Protein AF-A0A521ZWY9-F1 (afdb_monomer)

Mean predicted aligned error: 16.08 Å

Sequence (297 aa):
MGKVGNAVLPHYLEVSEEEVAGAGGSLQDTTLRLGEVVAAYPPNDPRNRGISHNREWVYVVNVTYRDGAGIRSIVPYRCTVADSFGGMADHFRHFARRTDTEGNASFTKGNQVLVLCPNGDKSNALIIGGVRHSKDDSSDPNDAFLDFVFNGVHATIDKDGALSLTVPGATKLDGTPADDRDSNNHGSSVTLAKDGTISVADNNGQSIVVSPANKTITILAGDAVSQIKNKWLLKVPTVEIDASVVNVKALKINLGDEEIAIDPLDEVVVGSGIDTFTGLPFKALGDTSLIVKAKKE

Foldseek 3Di:
DDDDDDDDDDPVDDDPPPPPPPDPDLQAQQDKWKWFFADKAALPRPVPPADQRSPFIWTWTFTWDDDPPDDIDTDTFTETEDWPQPDPVDTDDDDWAHDPDDDDDDHDLTFIFIWGDVSSHSRYIYGDGTDDDPPPPPPCPQFFPDWDDDQQFTWTQTPLRKIKTWWQHGADSNRHHDPPDDPVFGTWMWIQDSQRWTWTDHPVGFIWICGPVVNDTDGDDPPDPDDDPPDDDDDDPDDDDDDPDDDDDDPDDDPDPDAPDDPLVDDFDFDWDQDPVPRDIDTPTDNNVDRPPPDDD

Structure (mmCIF, N/CA/C/O backbone):
data_AF-A0A521ZWY9-F1
#
_entry.id   AF-A0A521ZWY9-F1
#
loop_
_atom_site.group_PDB
_atom_site.id
_atom_site.type_symbol
_atom_site.label_atom_id
_atom_site.label_alt_id
_atom_site.label_comp_id
_atom_site.label_asym_id
_atom_site.label_entity_id
_atom_site.label_seq_id
_atom_site.pdbx_PDB_ins_code
_atom_site.Cartn_x
_atom_site.Cartn_y
_atom_site.Cartn_z
_atom_site.occupancy
_atom_site.B_iso_or_equiv
_atom_site.auth_seq_id
_atom_site.auth_comp_id
_atom_site.auth_asym_id
_atom_site.auth_atom_id
_atom_site.pdbx_PDB_model_num
ATOM 1 N N . MET A 1 1 ? 37.208 31.431 -30.739 1.00 35.84 1 MET A N 1
ATOM 2 C CA . MET A 1 1 ? 35.972 32.224 -30.568 1.00 35.84 1 MET A CA 1
ATOM 3 C C . MET A 1 1 ? 34.942 31.649 -31.533 1.00 35.84 1 MET A C 1
ATOM 5 O O . MET A 1 1 ? 34.948 32.005 -32.701 1.00 35.84 1 MET A O 1
ATOM 9 N N . GLY A 1 2 ? 34.159 30.670 -31.082 1.00 33.84 2 GLY A N 1
ATOM 10 C CA . GLY A 1 2 ? 33.065 30.069 -31.846 1.00 33.84 2 GLY A CA 1
ATOM 11 C C . GLY A 1 2 ? 31.787 30.263 -31.046 1.00 33.84 2 GLY A C 1
ATOM 12 O O . GLY A 1 2 ? 31.719 29.829 -29.901 1.00 33.84 2 GLY A O 1
ATOM 13 N N . LYS A 1 3 ? 30.829 31.005 -31.603 1.00 41.62 3 LYS A N 1
ATOM 14 C CA . LYS A 1 3 ? 29.483 31.124 -31.042 1.00 41.62 3 LYS A CA 1
ATOM 15 C C . LYS A 1 3 ? 28.700 29.889 -31.476 1.00 41.62 3 LYS A C 1
ATOM 17 O O . LYS A 1 3 ? 28.298 29.819 -32.632 1.00 41.62 3 LYS A O 1
ATOM 22 N N . VAL A 1 4 ? 28.465 28.974 -30.546 1.00 43.03 4 VAL A N 1
ATOM 23 C CA . VAL A 1 4 ? 27.318 28.062 -30.591 1.00 43.03 4 VAL A CA 1
ATOM 24 C C . VAL A 1 4 ? 26.318 28.568 -29.547 1.00 43.03 4 VAL A C 1
ATOM 26 O O . VAL A 1 4 ? 26.717 29.202 -28.572 1.00 43.03 4 VAL A O 1
ATOM 29 N N . GLY A 1 5 ? 25.028 28.447 -29.861 1.00 45.44 5 GLY A N 1
ATOM 30 C CA . GLY A 1 5 ? 23.910 29.197 -29.284 1.00 45.44 5 GLY A CA 1
ATOM 31 C C . GLY A 1 5 ? 23.849 29.293 -27.756 1.00 45.44 5 GLY A C 1
ATOM 32 O O . GLY A 1 5 ? 24.412 28.486 -27.031 1.00 45.44 5 GLY A O 1
ATOM 33 N N . ASN A 1 6 ? 23.133 30.324 -27.298 1.00 43.69 6 ASN A N 1
ATOM 34 C CA . ASN A 1 6 ? 22.948 30.780 -25.915 1.00 43.69 6 ASN A CA 1
ATOM 35 C C . ASN A 1 6 ? 22.537 29.687 -24.896 1.00 43.69 6 ASN A C 1
ATOM 37 O O . ASN A 1 6 ? 21.415 29.700 -24.393 1.00 43.69 6 ASN A O 1
ATOM 41 N N . ALA A 1 7 ? 23.445 28.790 -24.528 1.00 55.31 7 ALA A N 1
ATOM 42 C CA . ALA A 1 7 ? 23.319 27.916 -23.372 1.00 55.31 7 ALA A CA 1
ATOM 43 C C . ALA A 1 7 ? 24.458 28.242 -22.400 1.00 55.31 7 ALA A C 1
ATOM 45 O O . ALA A 1 7 ? 25.632 28.020 -22.690 1.00 55.31 7 ALA A O 1
ATOM 46 N N . VAL A 1 8 ? 24.116 28.821 -21.249 1.00 49.00 8 VAL A N 1
ATOM 47 C CA . VAL A 1 8 ? 25.067 29.021 -20.151 1.00 49.00 8 VAL A CA 1
ATOM 48 C C . VAL A 1 8 ? 25.114 27.717 -19.366 1.00 49.00 8 VAL A C 1
ATOM 50 O O . VAL A 1 8 ? 24.223 27.441 -18.566 1.00 49.00 8 VAL A O 1
ATOM 53 N N . LEU A 1 9 ? 26.132 26.901 -19.628 1.00 47.78 9 LEU A N 1
ATOM 54 C CA . LEU A 1 9 ? 26.414 25.695 -18.855 1.00 47.78 9 LEU A CA 1
ATOM 55 C C . LEU A 1 9 ? 27.517 25.978 -17.822 1.00 47.78 9 LEU A C 1
ATOM 57 O O . LEU A 1 9 ? 28.453 26.729 -18.113 1.00 47.78 9 LEU A O 1
ATOM 61 N N . PRO A 1 10 ? 27.425 25.406 -16.608 1.00 50.69 10 PRO A N 1
ATOM 62 C CA . PRO A 1 10 ? 28.523 25.423 -15.650 1.00 50.69 10 PRO A CA 1
ATOM 63 C C . PRO A 1 10 ? 29.806 24.878 -16.290 1.00 50.69 10 PRO A C 1
ATOM 65 O O . PRO A 1 10 ? 29.770 23.860 -16.970 1.00 50.69 10 PRO A O 1
ATOM 68 N N . HIS A 1 11 ? 30.942 25.529 -16.033 1.00 44.25 11 HIS A N 1
ATOM 69 C CA . HIS A 1 11 ? 32.256 25.279 -16.656 1.00 44.25 11 HIS A CA 1
ATOM 70 C C . HIS A 1 11 ? 32.822 23.847 -16.535 1.00 44.25 11 HIS A C 1
ATOM 72 O O . HIS A 1 11 ? 33.888 23.576 -17.076 1.00 44.25 11 HIS A O 1
ATOM 78 N N . TYR A 1 12 ? 32.155 22.952 -15.805 1.00 46.41 12 TYR A N 1
ATOM 79 C CA . TYR A 1 12 ? 32.524 21.543 -15.648 1.00 46.41 12 TYR A CA 1
ATOM 80 C C . TYR A 1 12 ? 31.668 20.589 -16.501 1.00 46.41 12 TYR A C 1
ATOM 82 O O . TYR A 1 12 ? 31.905 19.385 -16.485 1.00 46.41 12 TYR A O 1
ATOM 90 N N . LEU A 1 13 ? 30.665 21.100 -17.224 1.00 41.50 13 LEU A N 1
ATOM 91 C CA . LEU A 1 13 ? 29.857 20.338 -18.174 1.00 41.50 13 LEU A CA 1
ATOM 92 C C . LEU A 1 13 ? 30.281 20.727 -19.590 1.00 41.50 13 LEU A C 1
ATOM 94 O O . LEU A 1 13 ? 29.805 21.716 -20.147 1.00 41.50 13 LEU A O 1
ATOM 98 N N . GLU A 1 14 ? 31.203 19.957 -20.162 1.00 45.88 14 GLU A N 1
ATOM 99 C CA . GLU A 1 14 ? 31.527 20.059 -21.582 1.00 45.88 14 GLU A CA 1
ATOM 100 C C . GLU A 1 14 ? 30.404 19.415 -22.403 1.00 45.88 14 GLU A C 1
ATOM 102 O O . GLU A 1 14 ? 30.052 18.252 -22.206 1.00 45.88 14 GLU A O 1
ATOM 107 N N . VAL A 1 15 ? 29.837 20.174 -23.340 1.00 48.53 15 VAL A N 1
ATOM 108 C CA . VAL A 1 15 ? 29.072 19.598 -24.448 1.00 48.53 15 VAL A CA 1
ATOM 109 C C . VAL A 1 15 ? 30.103 19.206 -25.491 1.00 48.53 15 VAL A C 1
ATOM 111 O O . VAL A 1 15 ? 30.624 20.074 -26.192 1.00 48.53 15 VAL A O 1
ATOM 114 N N . SER A 1 16 ? 30.444 17.922 -25.582 1.00 48.16 16 SER A N 1
ATOM 115 C CA . SER A 1 16 ? 31.158 17.449 -26.760 1.00 48.16 16 SER A CA 1
ATOM 116 C C . SER A 1 16 ? 30.168 17.411 -27.926 1.00 48.16 16 SER A C 1
ATOM 118 O O . SER A 1 16 ? 29.298 16.547 -28.013 1.00 48.16 16 SER A O 1
ATOM 120 N N . GLU A 1 17 ? 30.286 18.364 -28.849 1.00 48.12 17 GLU A N 1
ATOM 121 C CA . GLU A 1 17 ? 29.812 18.167 -30.222 1.00 48.12 17 GLU A CA 1
ATOM 122 C C . GLU A 1 17 ? 30.779 17.196 -30.918 1.00 48.12 17 GLU A C 1
ATOM 124 O O . GLU A 1 17 ? 31.553 17.573 -31.793 1.00 48.12 17 GLU A O 1
ATOM 129 N N . GLU A 1 18 ? 30.782 15.929 -30.503 1.00 44.47 18 GLU A N 1
ATOM 130 C CA . GLU A 1 18 ? 31.360 14.855 -31.310 1.00 44.47 18 GLU A CA 1
ATOM 131 C C . GLU A 1 18 ? 30.262 14.262 -32.201 1.00 44.47 18 GLU A C 1
ATOM 133 O O . GLU A 1 18 ? 29.860 13.109 -32.064 1.00 44.47 18 GLU A O 1
ATOM 138 N N . GLU A 1 19 ? 29.793 15.041 -33.181 1.00 43.97 19 GLU A N 1
ATOM 139 C CA . GLU A 1 19 ? 29.319 14.429 -34.425 1.00 43.97 19 GLU A CA 1
ATOM 140 C C . GLU A 1 19 ? 30.549 13.939 -35.200 1.00 43.97 19 GLU A C 1
ATOM 142 O O . GLU A 1 19 ? 30.997 14.535 -36.181 1.00 43.97 19 GLU A O 1
ATOM 147 N N . VAL A 1 20 ? 31.113 12.809 -34.768 1.00 43.16 20 VAL A N 1
ATOM 148 C CA . VAL A 1 20 ? 31.907 11.990 -35.684 1.00 43.16 20 VAL A CA 1
ATOM 149 C C . VAL A 1 20 ? 30.908 11.331 -36.622 1.00 43.16 20 VAL A C 1
ATOM 151 O O . VAL A 1 20 ? 30.371 10.256 -36.346 1.00 43.16 20 VAL A O 1
ATOM 154 N N . ALA A 1 21 ? 30.636 12.010 -37.735 1.00 39.25 21 ALA A N 1
ATOM 155 C CA . ALA A 1 21 ? 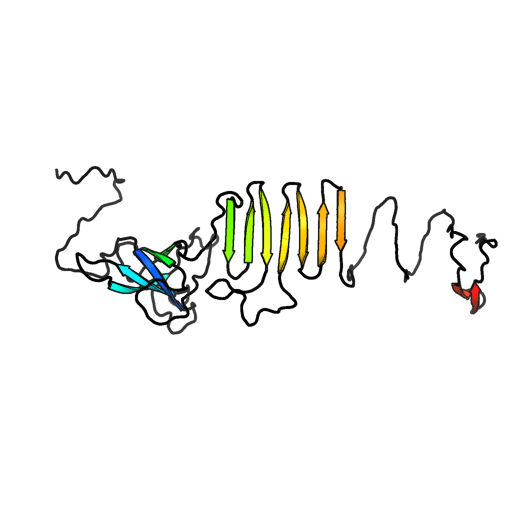29.921 11.449 -38.866 1.00 39.25 21 ALA A CA 1
ATOM 156 C C . ALA A 1 21 ? 30.550 10.089 -39.230 1.00 39.25 21 ALA A C 1
ATOM 158 O O . ALA A 1 21 ? 31.640 10.026 -39.794 1.00 39.25 21 ALA A O 1
ATOM 159 N N . GLY A 1 22 ? 29.873 8.996 -38.861 1.00 42.59 22 GLY A N 1
ATOM 160 C CA . GLY A 1 22 ? 30.255 7.631 -39.236 1.00 42.59 22 GLY A CA 1
ATOM 161 C C . GLY A 1 22 ? 30.617 6.656 -38.110 1.00 42.59 22 GLY A C 1
ATOM 162 O O . GLY A 1 22 ? 30.887 5.500 -38.424 1.00 42.59 22 GLY A O 1
ATOM 163 N N . ALA A 1 23 ? 30.580 7.036 -36.829 1.00 39.56 23 ALA A N 1
ATOM 164 C CA . ALA A 1 23 ? 30.850 6.102 -35.728 1.00 39.56 23 ALA A CA 1
ATOM 165 C C . ALA A 1 23 ? 29.670 6.016 -34.751 1.00 39.56 23 ALA A C 1
ATOM 167 O O . ALA A 1 23 ? 29.747 6.533 -33.649 1.00 39.56 23 ALA A O 1
ATOM 168 N N . GLY A 1 24 ? 28.585 5.330 -35.135 1.00 47.03 24 GLY A N 1
ATOM 169 C CA . GLY A 1 24 ? 27.452 5.011 -34.250 1.00 47.03 24 GLY A CA 1
ATOM 170 C C . GLY A 1 24 ? 27.831 4.028 -33.131 1.00 47.03 24 GLY A C 1
ATOM 171 O O . GLY A 1 24 ? 27.374 2.885 -33.113 1.00 47.03 24 GLY A O 1
ATOM 172 N N . GLY A 1 25 ? 28.721 4.451 -32.234 1.00 56.16 25 GLY A N 1
ATOM 173 C CA . GLY A 1 25 ? 29.300 3.652 -31.161 1.00 56.16 25 GLY A CA 1
ATOM 174 C C . GLY A 1 25 ? 28.389 3.529 -29.939 1.00 56.16 25 GLY A C 1
ATOM 175 O O . GLY A 1 25 ? 27.457 4.305 -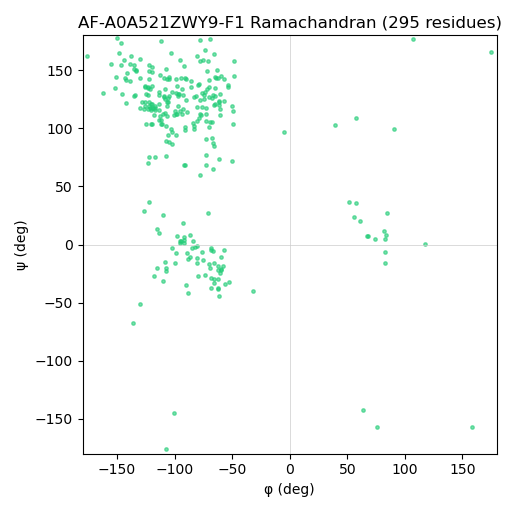29.730 1.00 56.16 25 GLY A O 1
ATOM 176 N N . SER A 1 26 ? 28.673 2.545 -29.086 1.00 62.09 26 SER A N 1
ATOM 177 C CA . SER A 1 26 ? 27.938 2.289 -27.839 1.00 62.09 26 SER A CA 1
ATOM 178 C C . SER A 1 26 ? 28.113 3.364 -26.759 1.00 62.09 26 SER A C 1
ATOM 180 O O . SER A 1 26 ? 27.489 3.220 -25.717 1.00 62.09 26 SER A O 1
ATOM 182 N N . LEU A 1 27 ? 28.948 4.384 -26.994 1.00 67.44 27 LEU A N 1
ATOM 183 C CA . LEU A 1 27 ? 29.347 5.429 -26.037 1.00 67.44 27 LEU A CA 1
ATOM 184 C C . LEU A 1 27 ? 28.842 6.836 -26.405 1.00 67.44 27 LEU A C 1
ATOM 186 O O . LEU A 1 27 ? 29.276 7.820 -25.821 1.00 67.44 27 LEU A O 1
ATOM 190 N N . GLN A 1 28 ? 27.953 6.954 -27.391 1.00 68.81 28 GLN A N 1
ATOM 191 C CA . GLN A 1 28 ? 27.444 8.249 -27.867 1.00 68.81 28 GLN A CA 1
ATOM 192 C C . GLN A 1 28 ? 25.945 8.435 -27.608 1.00 68.81 28 GLN A C 1
ATOM 194 O O . GLN A 1 28 ? 25.313 9.335 -28.156 1.00 68.81 28 GLN A O 1
ATOM 199 N N . ASP A 1 29 ? 25.337 7.585 -26.779 1.00 74.06 29 ASP A N 1
ATOM 200 C CA . ASP A 1 29 ? 23.900 7.637 -26.534 1.00 74.06 29 ASP A CA 1
ATOM 201 C C . ASP A 1 29 ? 23.531 8.511 -25.334 1.00 74.06 29 ASP A C 1
ATOM 203 O O . ASP A 1 29 ? 23.101 8.029 -24.297 1.00 74.06 29 ASP A O 1
ATOM 207 N N . THR A 1 30 ? 23.726 9.819 -25.445 1.00 78.00 30 THR A N 1
ATOM 208 C CA . THR A 1 30 ? 23.466 10.761 -24.339 1.00 78.00 30 THR A CA 1
ATOM 209 C C . THR A 1 30 ? 22.006 11.210 -24.248 1.00 78.00 30 THR A C 1
ATOM 211 O O . THR A 1 30 ? 21.633 11.957 -23.344 1.00 78.00 30 THR A O 1
ATOM 214 N N . THR A 1 31 ? 21.158 10.778 -25.185 1.00 80.81 31 THR A N 1
ATOM 215 C CA . THR A 1 31 ? 19.770 11.239 -25.275 1.00 80.81 31 THR A CA 1
ATOM 216 C C . THR A 1 31 ? 18.889 10.507 -24.266 1.00 80.81 31 THR A C 1
ATOM 218 O O . THR A 1 31 ? 18.966 9.288 -24.133 1.00 80.81 31 THR A O 1
ATOM 221 N N . LEU A 1 32 ? 17.995 11.236 -23.594 1.00 85.00 32 LEU A N 1
ATOM 222 C CA . LEU A 1 32 ? 16.941 10.633 -22.781 1.00 85.00 32 LEU A CA 1
ATOM 223 C C . LEU A 1 32 ? 15.907 9.947 -23.684 1.00 85.00 32 LEU A C 1
ATOM 225 O O . LEU A 1 32 ? 15.357 10.579 -24.588 1.00 85.00 32 LEU A O 1
ATOM 229 N N . ARG A 1 33 ? 15.612 8.668 -23.436 1.00 86.31 33 ARG A N 1
ATOM 230 C CA . ARG A 1 33 ? 14.714 7.876 -24.287 1.00 86.31 33 ARG A CA 1
ATOM 231 C C . ARG A 1 33 ? 13.528 7.312 -23.518 1.00 86.31 33 ARG A C 1
ATOM 233 O O . ARG A 1 33 ? 13.601 7.080 -22.317 1.00 86.31 33 ARG A O 1
ATOM 240 N N . LEU A 1 34 ? 12.444 7.053 -24.245 1.00 87.25 34 LEU A N 1
ATOM 241 C CA . LEU A 1 34 ? 11.265 6.362 -23.734 1.00 87.25 34 LEU A CA 1
ATOM 242 C C . LEU A 1 34 ? 11.314 4.881 -24.130 1.00 87.25 34 LEU A C 1
ATOM 244 O O . LEU A 1 34 ? 11.610 4.548 -25.284 1.00 87.25 34 LEU A O 1
ATOM 248 N N . GLY A 1 35 ? 10.991 4.000 -23.187 1.00 88.19 35 GLY A N 1
ATOM 249 C CA . GLY A 1 35 ? 10.931 2.564 -23.426 1.00 88.19 35 GLY A CA 1
ATOM 250 C C . GLY A 1 35 ? 9.916 1.838 -22.552 1.00 88.19 35 GLY A C 1
ATOM 251 O O . GLY A 1 35 ? 9.243 2.436 -21.716 1.00 88.19 35 GLY A O 1
ATOM 252 N N . GLU A 1 36 ? 9.804 0.533 -22.771 1.00 88.12 36 GLU A N 1
ATOM 253 C CA . GLU A 1 36 ? 8.942 -0.368 -22.002 1.00 88.12 36 GLU A CA 1
ATOM 254 C C . GLU A 1 36 ? 9.746 -1.544 -21.451 1.00 88.12 36 GLU A C 1
ATOM 256 O O . GLU A 1 36 ? 10.554 -2.144 -22.165 1.00 88.12 36 GLU A O 1
ATOM 261 N N . VAL A 1 37 ? 9.507 -1.900 -20.189 1.00 87.44 37 VAL A N 1
ATOM 262 C CA . VAL A 1 37 ? 10.128 -3.072 -19.563 1.00 87.44 37 VAL A CA 1
ATOM 263 C C . VAL A 1 37 ? 9.512 -4.357 -20.126 1.00 87.44 37 VAL A C 1
ATOM 265 O O . VAL A 1 37 ? 8.330 -4.634 -19.926 1.00 87.44 37 VAL A O 1
ATOM 268 N N . VAL A 1 38 ? 10.328 -5.182 -20.786 1.00 87.62 38 VAL A N 1
ATOM 269 C CA . VAL A 1 38 ? 9.907 -6.462 -21.391 1.00 87.62 38 VAL A CA 1
ATOM 270 C C . VAL A 1 38 ? 10.416 -7.689 -20.644 1.00 87.62 38 VAL A C 1
ATOM 272 O O . VAL A 1 38 ? 9.810 -8.756 -20.703 1.00 87.62 38 VAL A O 1
ATOM 275 N N . ALA A 1 39 ? 11.494 -7.547 -19.876 1.00 86.56 39 ALA A N 1
ATOM 276 C CA . ALA A 1 39 ? 11.963 -8.593 -18.978 1.00 86.56 39 ALA A CA 1
ATOM 277 C C . ALA A 1 39 ? 12.587 -7.998 -17.717 1.00 86.56 39 ALA A C 1
ATOM 279 O O . ALA A 1 39 ? 13.102 -6.881 -17.734 1.00 86.56 39 ALA A O 1
ATOM 280 N N . ALA A 1 40 ? 12.562 -8.773 -16.637 1.00 87.25 40 ALA A N 1
ATOM 281 C CA . ALA A 1 40 ? 13.205 -8.452 -15.372 1.00 87.25 40 ALA A CA 1
ATOM 282 C C . ALA A 1 40 ? 13.930 -9.704 -14.869 1.00 87.25 40 ALA A C 1
ATOM 284 O O . ALA A 1 40 ? 13.332 -10.780 -14.798 1.00 87.25 40 ALA A O 1
ATOM 285 N N . TYR A 1 41 ? 15.212 -9.563 -14.548 1.00 88.31 41 TYR A N 1
ATOM 286 C CA . TYR A 1 41 ? 16.067 -10.635 -14.059 1.00 88.31 41 TYR A CA 1
ATOM 287 C C . TYR A 1 41 ? 16.533 -10.298 -12.639 1.00 88.31 41 TYR A C 1
ATOM 289 O O . TYR A 1 41 ? 17.244 -9.302 -12.462 1.00 88.31 41 TYR A O 1
ATOM 297 N N . PRO A 1 42 ? 16.155 -11.091 -11.622 1.00 85.19 42 PRO A N 1
ATOM 298 C CA . PRO A 1 42 ? 16.645 -10.884 -10.265 1.00 85.19 42 PRO A CA 1
ATOM 299 C C . PRO A 1 42 ? 18.162 -11.130 -10.163 1.00 85.19 42 PRO A C 1
ATOM 301 O O . PRO A 1 42 ? 18.751 -11.751 -11.053 1.00 85.19 42 PRO A O 1
ATOM 304 N N . PRO A 1 43 ? 18.825 -10.674 -9.081 1.00 83.56 43 PRO A N 1
ATOM 305 C CA . PRO A 1 43 ? 20.269 -10.842 -8.877 1.00 83.56 43 PRO A CA 1
ATOM 306 C C . PRO A 1 43 ? 20.770 -12.287 -9.013 1.00 83.56 43 PRO A C 1
ATOM 308 O O . PRO A 1 43 ? 21.882 -12.524 -9.457 1.00 83.56 43 PRO A O 1
ATOM 311 N N . ASN A 1 44 ? 19.953 -13.267 -8.643 1.00 82.81 44 ASN A N 1
ATOM 312 C CA . ASN A 1 44 ? 20.300 -14.687 -8.678 1.00 82.81 44 ASN A CA 1
ATOM 313 C C . ASN A 1 44 ? 19.919 -15.398 -9.993 1.00 82.81 44 ASN A C 1
ATOM 315 O O . ASN A 1 44 ? 20.138 -16.604 -10.104 1.00 82.81 44 ASN A O 1
ATOM 319 N N . ASP A 1 45 ? 19.343 -14.702 -10.980 1.00 82.94 45 ASP A N 1
ATOM 320 C CA . ASP A 1 45 ? 18.962 -15.313 -12.257 1.00 82.94 45 ASP A CA 1
ATOM 321 C C . ASP A 1 45 ? 20.204 -15.542 -13.139 1.00 82.94 45 ASP A C 1
ATOM 323 O O . ASP A 1 45 ? 20.963 -14.601 -13.380 1.00 82.94 45 ASP A O 1
ATOM 327 N N . PRO A 1 46 ? 20.407 -16.742 -13.716 1.00 83.44 46 PRO A N 1
ATOM 328 C CA . PRO A 1 46 ? 21.518 -17.010 -14.631 1.00 83.44 46 PRO A CA 1
ATOM 329 C C . PRO A 1 46 ? 21.571 -16.103 -15.867 1.00 83.44 46 PRO A C 1
ATOM 331 O O . PRO A 1 46 ? 22.607 -16.059 -16.532 1.00 83.44 46 PRO A O 1
ATOM 334 N N . ARG A 1 47 ? 20.467 -15.430 -16.216 1.00 83.19 47 ARG A N 1
ATOM 335 C CA . ARG A 1 47 ? 20.353 -14.447 -17.305 1.00 83.19 47 ARG A CA 1
ATOM 336 C C . ARG A 1 47 ? 20.731 -13.035 -16.857 1.00 83.19 47 ARG A C 1
ATOM 338 O O . ARG A 1 47 ? 20.938 -12.177 -17.716 1.00 83.19 47 ARG A O 1
ATOM 345 N N . ASN A 1 48 ? 20.893 -12.790 -15.559 1.00 80.69 48 ASN A N 1
ATOM 346 C CA . ASN A 1 48 ? 21.460 -11.565 -15.005 1.00 80.69 48 ASN A CA 1
ATOM 347 C C . ASN A 1 48 ? 22.999 -11.565 -15.124 1.00 80.69 48 ASN A C 1
ATOM 349 O O . ASN A 1 48 ? 23.741 -11.538 -14.147 1.00 80.69 48 ASN A O 1
ATOM 353 N N . ARG A 1 49 ? 23.492 -11.659 -16.363 1.00 68.06 49 ARG A N 1
ATOM 354 C CA . ARG A 1 49 ? 24.919 -11.544 -16.691 1.00 68.06 49 ARG A CA 1
ATOM 355 C C . ARG A 1 49 ? 25.166 -10.113 -17.164 1.00 68.06 49 ARG A C 1
ATOM 357 O O . ARG A 1 49 ? 24.628 -9.734 -18.205 1.00 68.06 49 ARG A O 1
ATOM 364 N N . GLY A 1 50 ? 25.914 -9.308 -16.404 1.00 62.56 50 GLY A N 1
ATOM 365 C CA . GLY A 1 50 ? 26.166 -7.903 -16.758 1.00 62.56 50 GLY A CA 1
ATOM 366 C C . GLY A 1 50 ? 26.574 -6.976 -15.603 1.00 62.56 50 GLY A C 1
ATOM 367 O O . GLY A 1 50 ? 27.108 -7.428 -14.592 1.00 62.56 50 GLY A O 1
ATOM 368 N N . ILE A 1 51 ? 26.323 -5.679 -15.819 1.00 55.59 51 ILE A N 1
ATOM 369 C CA . ILE A 1 51 ? 26.732 -4.448 -15.096 1.00 55.59 51 ILE A CA 1
ATOM 370 C C . ILE A 1 51 ? 26.911 -4.589 -13.579 1.00 55.59 51 ILE A C 1
ATOM 372 O O . ILE A 1 51 ? 27.857 -4.049 -13.014 1.00 55.59 51 ILE A O 1
ATOM 376 N N . SER A 1 52 ? 26.033 -5.335 -12.914 1.00 58.41 52 SER A N 1
ATOM 377 C CA . SER A 1 52 ? 25.957 -5.398 -11.454 1.00 58.41 52 SER A CA 1
ATOM 378 C C . SER A 1 52 ? 26.010 -6.825 -10.900 1.00 58.41 52 SER A C 1
ATOM 380 O O . SER A 1 52 ? 25.433 -7.059 -9.844 1.00 58.41 52 SER A O 1
ATOM 382 N N . HIS A 1 53 ? 26.673 -7.768 -11.596 1.00 58.88 53 HIS A N 1
ATOM 383 C CA . HIS A 1 53 ? 26.861 -9.192 -11.228 1.00 58.88 53 HIS A CA 1
ATOM 384 C C . HIS A 1 53 ? 26.324 -9.570 -9.834 1.00 58.88 53 HIS A C 1
ATOM 386 O O . HIS A 1 53 ? 26.996 -9.391 -8.815 1.00 58.88 53 HIS A O 1
ATOM 392 N N . ASN A 1 54 ? 25.109 -10.117 -9.808 1.00 61.53 54 ASN A N 1
ATOM 393 C CA . ASN A 1 54 ? 24.427 -10.640 -8.624 1.00 61.53 54 ASN A CA 1
ATOM 394 C C . ASN A 1 54 ? 24.137 -9.647 -7.483 1.00 61.53 54 ASN A C 1
ATOM 396 O O . ASN A 1 54 ? 23.901 -10.077 -6.354 1.00 61.53 54 ASN A O 1
ATOM 400 N N . ARG A 1 55 ? 24.122 -8.337 -7.741 1.00 75.44 55 ARG A N 1
ATOM 401 C CA . ARG A 1 55 ? 23.817 -7.313 -6.724 1.00 75.44 55 ARG A CA 1
ATOM 402 C C . ARG A 1 55 ? 22.477 -6.629 -6.939 1.00 75.44 55 ARG A C 1
ATOM 404 O O . ARG A 1 55 ? 21.830 -6.262 -5.965 1.00 75.44 55 ARG A O 1
ATOM 411 N N . GLU A 1 56 ? 22.043 -6.483 -8.188 1.00 82.19 56 GLU A N 1
ATOM 412 C CA . GLU A 1 56 ? 20.855 -5.697 -8.526 1.00 82.19 56 GLU A CA 1
ATOM 413 C C . GLU A 1 56 ? 19.988 -6.398 -9.573 1.00 82.19 56 GLU A C 1
ATOM 415 O O . GLU A 1 56 ? 20.420 -7.326 -10.263 1.00 82.19 56 GLU A O 1
ATOM 420 N N . TRP A 1 57 ? 18.736 -5.954 -9.675 1.00 85.94 57 TRP A N 1
ATOM 421 C CA . TRP A 1 57 ? 17.835 -6.380 -10.738 1.00 85.94 57 TRP A CA 1
ATOM 422 C C . TRP A 1 57 ? 18.266 -5.767 -12.067 1.00 85.94 57 TRP A C 1
ATOM 424 O O . TRP A 1 57 ? 18.509 -4.563 -12.145 1.00 85.94 57 TRP A O 1
ATOM 434 N N . VAL A 1 58 ? 18.299 -6.589 -13.114 1.00 88.75 58 VAL A N 1
ATOM 435 C CA . VAL A 1 58 ? 18.535 -6.129 -14.485 1.00 88.75 58 VAL A CA 1
ATOM 436 C C . VAL A 1 58 ? 17.248 -6.242 -15.281 1.00 88.75 58 VAL A C 1
ATOM 438 O O . VAL A 1 58 ? 16.638 -7.307 -15.363 1.00 88.75 58 VAL A O 1
ATOM 441 N N . TYR A 1 59 ? 16.862 -5.142 -15.908 1.00 88.75 59 TYR A N 1
ATOM 442 C CA . TYR A 1 59 ? 15.683 -5.039 -16.750 1.00 88.75 59 TYR A CA 1
ATOM 443 C C . TYR A 1 59 ? 16.093 -5.014 -18.216 1.00 88.75 59 TYR A C 1
ATOM 445 O O . TYR A 1 59 ? 17.100 -4.409 -18.576 1.00 88.75 59 TYR A O 1
ATOM 453 N N . VAL A 1 60 ? 15.307 -5.659 -19.072 1.00 89.25 60 VAL A N 1
ATOM 454 C CA . VAL A 1 60 ? 15.389 -5.452 -20.520 1.00 89.25 60 VAL A CA 1
ATOM 455 C C . VAL A 1 60 ? 14.314 -4.450 -20.884 1.00 89.25 60 VAL A C 1
ATOM 457 O O . VAL A 1 60 ? 13.131 -4.709 -20.654 1.00 89.25 60 VAL A O 1
ATOM 460 N N . VAL A 1 61 ? 14.731 -3.317 -21.433 1.00 87.56 61 VAL A N 1
ATOM 461 C CA . VAL A 1 61 ? 13.844 -2.234 -21.844 1.00 87.56 61 VAL A CA 1
ATOM 462 C C . VAL A 1 61 ? 13.898 -2.102 -23.354 1.00 87.56 61 VAL A C 1
ATOM 464 O O . VAL A 1 61 ? 14.958 -1.850 -23.917 1.00 87.56 61 VAL A O 1
ATOM 467 N N . ASN A 1 62 ? 12.756 -2.248 -24.016 1.00 88.12 62 ASN A N 1
ATOM 468 C CA . ASN A 1 62 ? 12.644 -1.945 -25.435 1.00 88.12 62 ASN A CA 1
ATOM 469 C C . ASN A 1 62 ? 12.516 -0.436 -25.600 1.00 88.12 62 ASN A C 1
ATOM 471 O O . ASN A 1 62 ? 11.492 0.152 -25.254 1.00 88.12 62 ASN A O 1
ATOM 475 N N . VAL A 1 63 ? 13.572 0.188 -26.110 1.00 85.06 63 VAL A N 1
ATOM 476 C CA . VAL A 1 63 ? 13.649 1.633 -26.294 1.00 85.06 63 VAL A CA 1
ATOM 477 C C . VAL A 1 63 ? 13.275 1.979 -27.726 1.00 85.06 63 VAL A C 1
ATOM 479 O O . VAL A 1 63 ? 13.821 1.413 -28.675 1.00 85.06 63 VAL A O 1
ATOM 482 N N . THR A 1 64 ? 12.351 2.924 -27.888 1.00 76.38 64 THR A N 1
ATOM 483 C CA . THR A 1 64 ? 11.972 3.440 -29.207 1.00 76.38 64 THR A CA 1
ATOM 484 C C . THR A 1 64 ? 12.776 4.686 -29.534 1.00 76.38 64 THR A C 1
ATOM 486 O O . THR A 1 64 ? 12.844 5.609 -28.721 1.00 76.38 64 THR A O 1
ATOM 489 N N . TYR A 1 65 ? 13.320 4.767 -30.745 1.00 73.81 65 TYR A N 1
ATOM 490 C CA . TYR A 1 65 ? 13.849 6.024 -31.260 1.00 73.81 65 TYR A CA 1
ATOM 491 C C . TYR A 1 65 ? 13.608 6.194 -32.752 1.00 73.81 65 TYR A C 1
ATOM 493 O O . TYR A 1 65 ? 13.338 5.240 -33.486 1.00 73.81 65 TYR A O 1
ATOM 501 N N . ARG A 1 66 ? 13.663 7.455 -33.178 1.00 62.47 66 ARG A N 1
ATOM 502 C CA . ARG A 1 66 ? 13.550 7.853 -34.573 1.00 62.47 66 ARG A CA 1
ATOM 503 C C . ARG A 1 66 ? 14.929 8.274 -35.055 1.00 62.47 66 ARG A C 1
ATOM 505 O O . ARG A 1 66 ? 15.501 9.203 -34.497 1.00 62.47 66 ARG A O 1
ATOM 512 N N . ASP A 1 67 ? 15.437 7.577 -36.059 1.00 59.00 67 ASP A N 1
ATOM 513 C CA . ASP A 1 67 ? 16.677 7.931 -36.741 1.00 59.00 67 ASP A CA 1
ATOM 514 C C . ASP A 1 67 ? 16.311 8.569 -38.092 1.00 59.00 67 ASP A C 1
ATOM 516 O O . ASP A 1 67 ? 15.868 7.894 -39.026 1.00 59.00 67 ASP A O 1
ATOM 520 N N . GLY A 1 68 ? 16.341 9.902 -38.154 1.00 61.88 68 GLY A N 1
ATOM 521 C CA . GLY A 1 68 ? 15.978 10.668 -39.351 1.00 61.88 68 GLY A CA 1
ATOM 522 C C . GLY A 1 68 ? 14.514 10.531 -39.818 1.00 61.88 68 GLY A C 1
ATOM 523 O O . GLY A 1 68 ? 13.564 10.513 -39.030 1.00 61.88 68 GLY A O 1
ATOM 524 N N . ALA A 1 69 ? 14.311 10.494 -41.142 1.00 47.06 69 ALA A N 1
ATOM 525 C CA . ALA A 1 69 ? 12.988 10.524 -41.784 1.00 47.06 69 ALA A CA 1
ATOM 526 C C . ALA A 1 69 ? 12.243 9.165 -41.805 1.00 47.06 69 ALA A C 1
ATOM 528 O O . ALA A 1 69 ? 11.112 9.108 -42.289 1.00 47.06 69 ALA A O 1
ATOM 529 N N . GLY A 1 70 ? 12.838 8.088 -41.277 1.00 54.75 70 GLY A N 1
ATOM 530 C CA . GLY A 1 70 ? 12.341 6.707 -41.374 1.00 54.75 70 GLY A CA 1
ATOM 531 C C . GLY A 1 70 ? 11.747 6.091 -40.094 1.00 54.75 70 GLY A C 1
ATOM 532 O O . GLY A 1 70 ? 11.580 6.758 -39.074 1.00 54.75 70 GLY A O 1
ATOM 533 N N . ILE A 1 71 ? 11.391 4.802 -40.218 1.00 52.22 71 ILE A N 1
ATOM 534 C CA . ILE A 1 71 ? 10.645 3.908 -39.300 1.00 52.22 71 ILE A CA 1
ATOM 535 C C . ILE A 1 71 ? 11.173 3.946 -37.850 1.00 52.22 71 ILE A C 1
ATOM 537 O O . ILE A 1 71 ? 12.374 4.040 -37.619 1.00 52.22 71 ILE A O 1
ATOM 541 N N . ARG A 1 72 ? 10.270 3.822 -36.861 1.0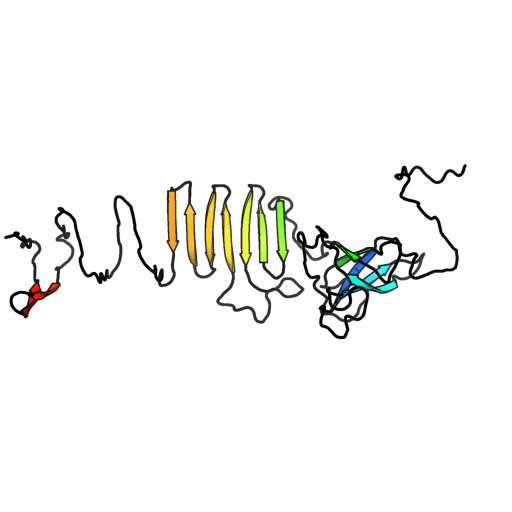0 63.56 72 ARG A N 1
ATOM 542 C CA . ARG A 1 72 ? 10.634 3.667 -35.439 1.00 63.56 72 ARG A CA 1
ATOM 543 C C . ARG A 1 72 ? 11.470 2.398 -35.248 1.00 63.56 72 ARG A C 1
ATOM 545 O O . ARG A 1 72 ? 10.959 1.302 -35.465 1.00 63.56 72 ARG A O 1
ATOM 552 N N . SER A 1 73 ? 12.719 2.549 -34.814 1.00 66.50 73 SER A N 1
ATOM 553 C CA . SER A 1 73 ? 13.555 1.417 -34.407 1.00 66.50 73 SER A CA 1
ATOM 554 C C . SER A 1 73 ? 13.288 1.084 -32.942 1.00 66.50 73 SER A C 1
ATOM 556 O O . SER A 1 73 ? 13.095 1.989 -32.124 1.00 66.50 73 SER A O 1
ATOM 558 N N . ILE A 1 74 ? 13.261 -0.211 -32.623 1.00 75.75 74 ILE A N 1
ATOM 559 C CA . ILE A 1 74 ? 13.143 -0.722 -31.256 1.00 75.75 74 ILE A CA 1
ATOM 560 C C . ILE A 1 74 ? 14.409 -1.492 -30.942 1.00 75.75 74 ILE A C 1
ATOM 562 O O . ILE A 1 74 ? 14.715 -2.481 -31.606 1.00 75.75 74 ILE A O 1
ATOM 566 N N . VAL A 1 75 ? 15.129 -1.040 -29.919 1.00 80.50 75 VAL A N 1
ATOM 567 C CA . VAL A 1 75 ? 16.381 -1.663 -29.497 1.00 80.50 75 VAL A CA 1
ATOM 568 C C . VAL A 1 75 ? 16.288 -2.033 -28.014 1.00 80.50 75 VAL A C 1
ATOM 570 O O . VAL A 1 75 ? 15.908 -1.183 -27.205 1.00 80.50 75 VAL A O 1
ATOM 573 N N . PRO A 1 76 ? 16.615 -3.283 -27.636 1.00 86.00 76 PRO A N 1
ATOM 574 C CA . PRO A 1 76 ? 16.604 -3.714 -26.245 1.00 86.00 76 PRO A CA 1
ATOM 575 C C . PRO A 1 76 ? 17.846 -3.206 -25.504 1.00 86.00 76 PRO A C 1
ATOM 577 O O . PRO A 1 76 ? 18.978 -3.477 -25.905 1.00 86.00 76 PRO A O 1
ATOM 580 N N . TYR A 1 77 ? 17.636 -2.485 -24.406 1.00 87.38 77 TYR A N 1
ATOM 581 C CA . TYR A 1 77 ? 18.679 -1.994 -23.505 1.00 87.38 77 TYR A CA 1
ATOM 582 C C . TYR A 1 77 ? 18.638 -2.825 -22.225 1.00 87.38 77 TYR A C 1
ATOM 584 O O . TYR A 1 77 ? 17.561 -3.206 -21.762 1.00 87.38 77 TYR A O 1
ATOM 592 N N . ARG A 1 78 ? 19.807 -3.126 -21.652 1.00 87.50 78 ARG A N 1
ATOM 593 C CA . ARG A 1 78 ? 19.891 -3.705 -20.307 1.00 87.50 78 ARG A CA 1
ATOM 594 C C . ARG A 1 78 ? 20.060 -2.564 -19.322 1.00 87.50 78 ARG A C 1
ATOM 596 O O . ARG A 1 78 ? 21.064 -1.865 -19.387 1.00 87.50 78 ARG A O 1
ATOM 603 N N . CYS A 1 79 ? 19.088 -2.402 -18.437 1.00 88.88 79 CYS A N 1
ATOM 604 C CA . CYS A 1 79 ? 19.035 -1.277 -17.520 1.00 88.88 79 CYS A CA 1
ATOM 605 C C . CYS A 1 79 ? 18.991 -1.740 -16.063 1.00 88.88 79 CYS A C 1
ATOM 607 O O . CYS A 1 79 ? 18.396 -2.777 -15.756 1.00 88.88 79 CYS A O 1
ATOM 609 N N . THR A 1 80 ? 19.543 -0.937 -15.159 1.00 89.94 80 THR A N 1
ATOM 610 C CA . THR A 1 80 ? 19.206 -0.978 -13.726 1.00 89.94 80 THR A CA 1
ATOM 611 C C . THR A 1 80 ? 18.279 0.193 -13.382 1.00 89.94 80 THR A C 1
ATOM 613 O O . THR A 1 80 ? 18.085 1.097 -14.195 1.00 89.94 80 THR A O 1
ATOM 616 N N . VAL A 1 81 ? 17.621 0.157 -12.222 1.00 88.69 81 VAL A N 1
ATOM 617 C CA . VAL A 1 81 ? 16.739 1.248 -11.767 1.00 88.69 81 VAL A CA 1
ATOM 618 C C . VAL A 1 81 ? 17.545 2.199 -10.898 1.00 88.69 81 VAL A C 1
ATOM 620 O O . VAL A 1 81 ? 18.216 1.756 -9.968 1.00 88.69 81 VAL A O 1
ATOM 623 N N . ALA A 1 82 ? 17.479 3.493 -11.205 1.00 87.06 82 ALA A N 1
ATOM 624 C CA . ALA A 1 82 ? 18.094 4.524 -10.388 1.00 87.06 82 ALA A CA 1
ATOM 625 C C . ALA A 1 82 ? 17.417 4.585 -9.012 1.00 87.06 82 ALA A C 1
ATOM 627 O O . ALA A 1 82 ? 16.189 4.579 -8.902 1.00 87.06 82 ALA A O 1
ATOM 628 N N . ASP A 1 83 ? 18.233 4.662 -7.967 1.00 81.38 83 ASP A N 1
ATOM 629 C CA . ASP A 1 83 ? 17.773 4.861 -6.599 1.00 81.38 83 ASP A CA 1
ATOM 630 C C . ASP A 1 83 ? 17.607 6.361 -6.318 1.00 81.38 83 ASP A C 1
ATOM 632 O O . ASP A 1 83 ? 18.474 7.160 -6.673 1.00 81.38 83 ASP A O 1
ATOM 636 N N . SER A 1 84 ? 16.504 6.752 -5.678 1.00 78.25 84 SER A N 1
ATOM 637 C CA . SER A 1 84 ? 16.211 8.160 -5.381 1.00 78.25 84 SER A CA 1
ATOM 638 C C . SER A 1 84 ? 17.132 8.786 -4.324 1.00 78.25 84 SER A C 1
ATOM 640 O O . SER A 1 84 ? 17.230 10.010 -4.273 1.00 78.25 84 SER A O 1
ATOM 642 N N . PHE A 1 85 ? 17.801 7.980 -3.494 1.00 75.38 85 PHE A N 1
ATOM 643 C CA . PHE A 1 85 ? 18.706 8.440 -2.433 1.00 75.38 85 PHE A CA 1
ATOM 644 C C . PHE A 1 85 ? 20.156 7.973 -2.643 1.00 75.38 85 PHE A C 1
ATOM 646 O O . PHE A 1 85 ? 21.084 8.666 -2.230 1.00 75.38 85 PHE A O 1
ATOM 653 N N . GLY A 1 86 ? 20.368 6.842 -3.331 1.00 64.88 86 GLY A N 1
ATOM 654 C CA . GLY A 1 86 ? 21.684 6.405 -3.829 1.00 64.88 86 GLY A CA 1
ATOM 655 C C . GLY A 1 86 ? 22.713 6.014 -2.756 1.00 64.88 86 GLY A C 1
ATOM 656 O O . GLY A 1 86 ? 23.874 5.765 -3.083 1.00 64.88 86 GLY A O 1
ATOM 657 N N . GLY A 1 87 ? 22.311 5.958 -1.484 1.00 65.25 87 GLY A N 1
ATOM 658 C CA . GLY A 1 87 ? 23.152 5.605 -0.348 1.00 65.25 87 GLY A CA 1
ATOM 659 C C . GLY A 1 87 ? 23.051 4.127 0.035 1.00 65.25 87 GLY A C 1
ATOM 660 O O . GLY A 1 87 ? 22.083 3.430 -0.256 1.00 65.25 87 GLY A O 1
ATOM 661 N N . MET A 1 88 ? 24.064 3.622 0.746 1.00 69.38 88 MET A N 1
ATOM 662 C CA . MET A 1 88 ? 24.012 2.267 1.316 1.00 69.38 88 MET A CA 1
ATOM 663 C C . MET A 1 88 ? 22.974 2.165 2.446 1.00 69.38 88 MET A C 1
ATOM 665 O O . MET A 1 88 ? 22.306 1.141 2.582 1.00 69.38 88 MET A O 1
ATOM 669 N N . ALA A 1 89 ? 22.858 3.222 3.254 1.00 58.69 89 ALA A N 1
ATOM 670 C CA . ALA A 1 89 ? 21.891 3.321 4.345 1.00 58.69 89 ALA A CA 1
ATOM 671 C C . ALA A 1 89 ? 20.561 3.934 3.882 1.00 58.69 89 ALA A C 1
ATOM 673 O O . ALA A 1 89 ? 19.504 3.488 4.317 1.00 58.69 89 ALA A O 1
ATOM 674 N N . ASP A 1 90 ? 20.618 4.879 2.945 1.00 66.31 90 ASP A N 1
ATOM 675 C CA . ASP A 1 90 ? 19.465 5.626 2.448 1.00 66.31 90 ASP A CA 1
ATOM 676 C C . ASP A 1 90 ? 19.174 5.210 1.004 1.00 66.31 90 ASP A C 1
ATOM 678 O O . ASP A 1 90 ? 19.904 5.584 0.085 1.00 66.31 90 ASP A O 1
ATOM 682 N N . HIS A 1 91 ? 18.138 4.392 0.809 1.00 71.44 91 HIS A N 1
ATOM 683 C CA . HIS A 1 91 ? 17.792 3.825 -0.493 1.00 71.44 91 HIS A CA 1
ATOM 684 C C . HIS A 1 91 ? 16.274 3.744 -0.688 1.00 71.44 91 HIS A C 1
ATOM 686 O O . HIS A 1 91 ? 15.533 3.425 0.245 1.00 71.44 91 HIS A O 1
ATOM 692 N N . PHE A 1 92 ? 15.807 3.991 -1.912 1.00 73.19 92 PHE A N 1
ATOM 693 C CA . PHE A 1 92 ? 14.423 3.758 -2.327 1.00 73.19 92 PHE A CA 1
ATOM 694 C C . PHE A 1 92 ? 14.399 2.776 -3.494 1.00 73.19 92 PHE A C 1
ATOM 696 O O . PHE A 1 92 ? 14.688 3.121 -4.640 1.00 73.19 92 PHE A O 1
ATOM 703 N N . ARG A 1 93 ? 14.022 1.530 -3.198 1.00 74.44 93 ARG A N 1
ATOM 704 C CA . ARG A 1 93 ? 13.985 0.448 -4.183 1.00 74.44 93 ARG A CA 1
ATOM 705 C C . ARG A 1 93 ? 12.554 0.089 -4.521 1.00 74.44 93 ARG A C 1
ATOM 707 O O . ARG A 1 93 ? 11.772 -0.287 -3.653 1.00 74.44 93 ARG A O 1
ATOM 714 N N . HIS A 1 94 ? 12.254 0.136 -5.806 1.00 74.38 94 HIS A N 1
ATOM 715 C CA . HIS A 1 94 ? 11.026 -0.387 -6.373 1.00 74.38 94 HIS A CA 1
ATOM 716 C C . HIS A 1 94 ? 11.371 -1.272 -7.570 1.00 74.38 94 HIS A C 1
ATOM 718 O O . HIS A 1 94 ? 12.461 -1.184 -8.140 1.00 74.38 94 HIS A O 1
ATOM 724 N N . PHE A 1 95 ? 10.439 -2.145 -7.941 1.00 78.00 95 PHE A N 1
ATOM 725 C CA . PHE A 1 95 ? 10.619 -3.040 -9.076 1.00 78.00 95 PHE A CA 1
ATOM 726 C C . PHE A 1 95 ? 9.725 -2.604 -10.223 1.00 78.00 95 PHE A C 1
ATOM 728 O O . PHE A 1 95 ? 8.538 -2.337 -10.028 1.00 78.00 95 PHE A O 1
ATOM 735 N N . ALA A 1 96 ? 10.291 -2.546 -11.424 1.00 77.69 96 ALA A N 1
ATOM 736 C CA . ALA A 1 96 ? 9.510 -2.246 -12.608 1.00 77.69 96 ALA A CA 1
ATOM 737 C C . ALA A 1 96 ? 8.806 -3.517 -13.102 1.00 77.69 96 ALA A C 1
ATOM 739 O O . ALA A 1 96 ? 9.438 -4.558 -13.297 1.00 77.69 96 ALA A O 1
ATOM 740 N N . ARG A 1 97 ? 7.488 -3.447 -13.302 1.00 76.31 97 ARG A N 1
ATOM 741 C CA . ARG A 1 97 ? 6.716 -4.576 -13.830 1.00 76.31 97 ARG A CA 1
ATOM 742 C C . ARG A 1 97 ? 6.993 -4.728 -15.329 1.00 76.31 97 ARG A C 1
ATOM 744 O O . ARG A 1 97 ? 6.908 -3.757 -16.081 1.00 76.31 97 ARG A O 1
ATOM 751 N N . ARG A 1 98 ? 7.343 -5.945 -15.755 1.00 77.31 98 ARG A N 1
ATOM 752 C CA . ARG A 1 98 ? 7.513 -6.294 -17.177 1.00 77.31 98 ARG A CA 1
ATOM 753 C C . ARG A 1 98 ? 6.161 -6.508 -17.853 1.00 77.31 98 ARG A C 1
ATOM 755 O O . ARG A 1 98 ? 5.205 -6.834 -17.162 1.00 77.31 98 ARG A O 1
ATOM 762 N N . THR A 1 99 ? 6.096 -6.390 -19.176 1.00 75.94 99 THR A N 1
ATOM 763 C CA . THR A 1 99 ? 4.931 -6.862 -19.941 1.00 75.94 99 THR A CA 1
ATOM 764 C C . THR A 1 99 ? 4.866 -8.393 -20.012 1.00 75.94 99 THR A C 1
ATOM 766 O O . THR A 1 99 ? 5.897 -9.068 -20.021 1.00 75.94 99 THR A O 1
ATOM 769 N N . ASP A 1 100 ? 3.646 -8.928 -20.094 1.00 64.31 100 ASP A N 1
ATOM 770 C CA . ASP A 1 100 ? 3.366 -10.349 -20.344 1.00 64.31 100 ASP A CA 1
ATOM 771 C C . ASP A 1 100 ? 3.265 -10.674 -21.846 1.00 64.31 100 ASP A C 1
ATOM 773 O O . ASP A 1 100 ? 3.147 -11.837 -22.224 1.00 64.31 100 ASP A O 1
ATOM 777 N N . THR A 1 101 ? 3.278 -9.660 -22.721 1.00 61.03 101 THR A N 1
ATOM 778 C CA . THR A 1 101 ? 3.161 -9.856 -24.174 1.00 61.03 101 THR A CA 1
ATOM 779 C C . THR A 1 101 ? 4.538 -9.814 -24.827 1.00 61.03 101 THR A C 1
ATOM 781 O O . THR A 1 101 ? 5.174 -8.762 -24.891 1.00 61.03 101 THR A O 1
ATOM 784 N N . GLU A 1 102 ? 4.999 -10.950 -25.351 1.00 50.25 102 GLU A N 1
ATOM 785 C CA . GLU A 1 102 ? 6.170 -10.984 -26.225 1.00 50.25 102 GLU A CA 1
ATOM 786 C C . GLU A 1 102 ? 5.782 -10.490 -27.627 1.00 50.25 102 GLU A C 1
ATOM 788 O O . GLU A 1 102 ? 5.050 -11.151 -28.357 1.00 50.25 102 GLU A O 1
ATOM 793 N N . GLY A 1 103 ? 6.292 -9.315 -28.009 1.00 51.81 103 GLY A N 1
ATOM 794 C CA . GLY A 1 103 ? 6.306 -8.852 -29.397 1.00 51.81 103 GLY A CA 1
ATOM 795 C C . GLY A 1 103 ? 5.090 -8.040 -29.852 1.00 51.81 103 GLY A C 1
ATOM 796 O O . GLY A 1 103 ? 4.083 -8.579 -30.290 1.00 51.81 103 GLY A O 1
ATOM 797 N N . ASN A 1 104 ? 5.230 -6.714 -29.862 1.00 45.72 104 ASN A N 1
ATOM 798 C CA . ASN A 1 104 ? 5.024 -5.872 -31.046 1.00 45.72 104 ASN A CA 1
ATOM 799 C C . ASN A 1 104 ? 5.364 -4.416 -30.719 1.00 45.72 104 ASN A C 1
ATOM 801 O O . ASN A 1 104 ? 5.476 -4.030 -29.562 1.00 45.72 104 ASN A O 1
ATOM 805 N N . ALA A 1 105 ? 5.574 -3.619 -31.762 1.00 48.75 105 ALA A N 1
ATOM 806 C CA . ALA A 1 105 ? 6.273 -2.338 -31.744 1.00 48.75 105 ALA A CA 1
ATOM 807 C C . ALA A 1 105 ? 5.565 -1.145 -31.052 1.00 48.75 105 ALA A C 1
ATOM 809 O O . ALA A 1 105 ? 5.758 0.009 -31.439 1.00 48.75 105 ALA A O 1
ATOM 810 N N . SER A 1 106 ? 4.697 -1.391 -30.072 1.00 56.44 106 SER A N 1
ATOM 811 C CA . SER A 1 106 ? 3.872 -0.379 -29.403 1.00 56.44 106 SER A CA 1
ATOM 812 C C . SER A 1 106 ? 3.833 -0.642 -27.904 1.00 56.44 106 SER A C 1
ATOM 814 O O . SER A 1 106 ? 3.731 -1.798 -27.515 1.00 56.44 106 SER A O 1
ATOM 816 N N . PHE A 1 107 ? 3.888 0.417 -27.089 1.00 61.19 107 PHE A N 1
ATOM 817 C CA . PHE A 1 107 ? 3.811 0.311 -25.631 1.00 61.19 107 PHE A CA 1
ATOM 818 C C . PHE A 1 107 ? 2.601 -0.542 -25.210 1.00 61.19 107 PHE A C 1
ATOM 820 O O . PHE A 1 107 ? 1.462 -0.213 -25.556 1.00 61.19 107 PHE A O 1
ATOM 827 N N . THR A 1 108 ? 2.855 -1.648 -24.512 1.00 71.38 108 THR A N 1
ATOM 828 C CA . THR A 1 108 ? 1.840 -2.590 -24.021 1.00 71.38 108 THR A CA 1
ATOM 829 C C . THR A 1 108 ? 1.542 -2.352 -22.532 1.00 71.38 108 THR A C 1
ATOM 831 O O . THR A 1 108 ? 1.506 -1.204 -22.107 1.00 71.38 108 THR A O 1
ATOM 834 N N . LYS A 1 109 ? 1.256 -3.400 -21.742 1.00 75.75 109 LYS A N 1
ATOM 835 C CA . LYS A 1 109 ? 0.884 -3.305 -20.315 1.00 75.75 109 LYS A CA 1
ATOM 836 C C . LYS A 1 109 ? 2.087 -3.177 -19.361 1.00 75.75 109 LYS A C 1
ATOM 838 O O . LYS A 1 109 ? 1.887 -3.146 -18.150 1.00 75.75 109 LYS A O 1
ATOM 843 N N . GLY A 1 110 ? 3.322 -3.196 -19.863 1.00 74.94 110 GLY A N 1
ATOM 844 C CA . GLY A 1 110 ? 4.514 -3.083 -19.024 1.00 74.94 110 GLY A CA 1
ATOM 845 C C . GLY A 1 110 ? 4.718 -1.663 -18.496 1.00 74.94 110 GLY A C 1
ATOM 846 O O . GLY A 1 110 ? 4.113 -0.702 -18.979 1.00 74.94 110 GLY A O 1
ATOM 847 N N . ASN A 1 111 ? 5.619 -1.509 -17.522 1.00 82.44 111 ASN A N 1
ATOM 848 C CA . ASN A 1 111 ? 6.016 -0.182 -17.064 1.00 82.44 111 ASN A CA 1
ATOM 849 C C . ASN A 1 111 ? 6.660 0.596 -18.219 1.00 82.44 111 ASN A C 1
ATOM 851 O O . ASN A 1 111 ? 7.669 0.168 -18.790 1.00 82.44 111 ASN A O 1
ATOM 855 N N . GLN A 1 112 ? 6.091 1.761 -18.521 1.00 86.12 112 GLN A N 1
ATOM 856 C CA . GLN A 1 112 ? 6.679 2.734 -19.431 1.00 86.12 112 GLN A CA 1
ATOM 857 C C . GLN A 1 112 ? 7.700 3.565 -18.653 1.00 86.12 112 GLN A C 1
ATOM 859 O O . GLN A 1 112 ? 7.390 4.100 -17.588 1.00 86.12 112 GLN A O 1
ATOM 864 N N . VAL A 1 113 ? 8.929 3.645 -19.153 1.00 89.19 113 VAL A N 1
ATOM 865 C CA . VAL A 1 113 ? 10.072 4.170 -18.399 1.00 89.19 113 VAL A CA 1
ATOM 866 C C . VAL A 1 113 ? 10.930 5.117 -19.224 1.00 89.19 113 VAL A C 1
ATOM 868 O O . VAL A 1 113 ? 11.048 4.985 -20.444 1.00 89.19 113 VAL A O 1
ATOM 871 N N . LEU A 1 114 ? 11.567 6.054 -18.530 1.00 90.06 114 LEU A N 1
ATOM 872 C CA . LEU A 1 114 ? 12.608 6.921 -19.058 1.00 90.06 114 LEU A CA 1
ATOM 873 C C . LEU A 1 114 ? 13.972 6.256 -18.855 1.00 90.06 114 LEU A C 1
ATOM 875 O O . LEU A 1 114 ? 14.333 5.907 -17.730 1.00 90.06 114 LEU A O 1
ATOM 879 N N . VAL A 1 115 ? 14.721 6.095 -19.943 1.00 90.12 115 VAL A N 1
ATOM 880 C CA . VAL A 1 115 ? 16.048 5.474 -19.968 1.00 90.12 115 VAL A CA 1
ATOM 881 C C . VAL A 1 115 ? 17.097 6.512 -20.334 1.00 90.12 115 VAL A C 1
ATOM 883 O O . VAL A 1 115 ? 16.975 7.187 -21.357 1.00 90.12 115 VAL A O 1
ATOM 886 N N . LEU A 1 116 ? 18.144 6.598 -19.519 1.00 90.75 116 LEU A N 1
ATOM 887 C CA . LEU A 1 116 ? 19.327 7.414 -19.767 1.00 90.75 116 LEU A CA 1
ATOM 888 C C . LEU A 1 116 ? 20.571 6.526 -19.767 1.00 90.75 116 LEU A C 1
ATOM 890 O O . LEU A 1 116 ? 20.676 5.616 -18.949 1.00 90.75 116 LEU A O 1
ATOM 894 N N . CYS A 1 117 ? 21.529 6.809 -20.642 1.00 88.56 117 CYS A N 1
ATOM 895 C CA . CYS A 1 117 ? 22.840 6.169 -20.628 1.00 88.56 117 CYS A CA 1
ATOM 896 C C . CYS A 1 117 ? 23.879 7.183 -20.127 1.00 88.56 117 CYS A C 1
ATOM 898 O O . CYS A 1 117 ? 24.268 8.084 -20.878 1.00 88.56 117 CYS A O 1
ATOM 900 N N . PRO A 1 118 ? 24.315 7.092 -18.856 1.00 83.81 118 PRO A N 1
ATOM 901 C CA . PRO A 1 118 ? 25.367 7.950 -18.324 1.00 83.81 118 PRO A CA 1
ATOM 902 C C . PRO A 1 118 ? 26.616 7.873 -19.204 1.00 83.81 118 PRO A C 1
ATOM 904 O O . PRO A 1 118 ? 27.017 6.790 -19.628 1.00 83.81 118 PRO A O 1
ATOM 907 N N . ASN A 1 119 ? 27.220 9.026 -19.499 1.00 82.50 119 ASN A N 1
ATOM 908 C CA . ASN A 1 119 ? 28.385 9.142 -20.388 1.00 82.50 119 ASN A CA 1
ATOM 909 C C . ASN A 1 119 ? 28.174 8.541 -21.793 1.00 82.50 119 ASN A C 1
ATOM 911 O O . ASN A 1 119 ? 29.135 8.152 -22.449 1.00 82.50 119 ASN A O 1
ATOM 915 N N . GLY A 1 120 ? 26.919 8.425 -22.240 1.00 78.50 120 GLY A N 1
ATOM 916 C CA . GLY A 1 120 ? 26.566 7.858 -23.537 1.00 78.50 120 GLY A CA 1
ATOM 917 C C . GLY A 1 120 ? 26.687 6.336 -23.631 1.00 78.50 120 GLY A C 1
ATOM 918 O O . GLY A 1 120 ? 26.485 5.791 -24.716 1.00 78.50 120 GLY A O 1
ATOM 919 N N . ASP A 1 121 ? 27.000 5.647 -22.528 1.00 82.31 121 ASP A N 1
ATOM 920 C CA . ASP A 1 121 ? 27.283 4.215 -22.518 1.00 82.31 121 ASP A CA 1
ATOM 921 C C . ASP A 1 121 ? 26.009 3.361 -22.429 1.00 82.31 121 ASP A C 1
ATOM 923 O O . ASP A 1 121 ? 25.401 3.192 -21.367 1.00 82.31 121 ASP A O 1
ATOM 927 N N . LYS A 1 122 ? 25.630 2.757 -23.559 1.00 82.06 122 LYS A N 1
ATOM 928 C CA . LYS A 1 122 ? 24.477 1.845 -23.667 1.00 82.06 122 LYS A CA 1
ATOM 929 C C . LYS A 1 122 ? 24.609 0.614 -22.781 1.00 82.06 122 LYS A C 1
ATOM 931 O O . LYS A 1 122 ? 23.600 0.002 -22.434 1.00 82.06 122 LYS A O 1
ATOM 936 N N . SER A 1 123 ? 25.838 0.230 -22.440 1.00 81.62 123 SER A N 1
ATOM 937 C CA . SER A 1 123 ? 26.084 -0.903 -21.561 1.00 81.62 123 SER A CA 1
ATOM 938 C C . SER A 1 123 ? 25.792 -0.587 -20.101 1.00 81.62 123 SER A C 1
ATOM 940 O O . SER A 1 123 ? 25.658 -1.540 -19.357 1.00 81.62 123 SER A O 1
ATOM 942 N N . ASN A 1 124 ? 25.623 0.685 -19.713 1.00 83.00 124 ASN A N 1
ATOM 943 C CA . ASN A 1 124 ? 25.338 1.143 -18.348 1.00 83.00 124 ASN A CA 1
ATOM 944 C C . ASN A 1 124 ? 24.027 1.951 -18.263 1.00 83.00 124 ASN A C 1
ATOM 946 O O . ASN A 1 124 ? 23.930 2.931 -17.527 1.00 83.00 124 ASN A O 1
ATOM 950 N N . ALA A 1 125 ? 23.012 1.569 -19.041 1.00 89.12 125 ALA A N 1
ATOM 951 C CA . ALA A 1 125 ? 21.739 2.282 -19.075 1.00 89.12 125 ALA A CA 1
ATOM 952 C C . ALA A 1 125 ? 20.995 2.238 -17.722 1.00 89.12 125 ALA A C 1
ATOM 954 O O . ALA A 1 125 ? 20.982 1.223 -17.024 1.00 89.12 125 ALA A O 1
ATOM 955 N N . LEU A 1 126 ? 20.324 3.336 -17.375 1.00 89.81 126 LEU A N 1
ATOM 956 C CA . LEU A 1 126 ? 19.560 3.509 -16.141 1.00 89.81 126 LEU A CA 1
ATOM 957 C C . LEU A 1 126 ? 18.110 3.873 -16.451 1.00 89.81 126 LEU A C 1
ATOM 959 O O . LEU A 1 126 ? 17.840 4.767 -17.253 1.00 89.81 126 LEU A O 1
ATOM 963 N N . ILE A 1 127 ? 17.174 3.218 -15.769 1.00 91.31 127 ILE A N 1
ATOM 964 C CA . ILE A 1 127 ? 15.792 3.679 -15.650 1.00 91.31 127 ILE A CA 1
ATOM 965 C C . ILE A 1 127 ? 15.779 4.792 -14.605 1.00 91.31 127 ILE A C 1
ATOM 967 O O . ILE A 1 127 ? 16.008 4.527 -13.427 1.00 91.31 127 ILE A O 1
ATOM 971 N N . ILE A 1 128 ? 15.513 6.024 -15.033 1.00 90.50 128 ILE A N 1
ATOM 972 C CA . ILE A 1 128 ? 15.529 7.204 -14.152 1.00 90.50 128 ILE A CA 1
ATOM 973 C C . ILE A 1 128 ? 14.134 7.626 -13.677 1.00 90.50 128 ILE A C 1
ATOM 975 O O . ILE A 1 128 ? 14.003 8.517 -12.844 1.00 90.50 128 ILE A O 1
ATOM 979 N N . GLY A 1 129 ? 13.085 6.999 -14.210 1.00 87.19 129 GLY A N 1
ATOM 980 C CA . GLY A 1 129 ? 11.705 7.263 -13.823 1.00 87.19 129 GLY A CA 1
ATOM 981 C C . GLY A 1 129 ? 10.700 6.504 -14.682 1.00 87.19 129 GLY A C 1
ATOM 982 O O . GLY A 1 129 ? 11.040 5.980 -15.745 1.00 87.19 129 GLY A O 1
ATOM 983 N N . GLY A 1 130 ? 9.455 6.446 -14.214 1.00 86.25 130 GLY A N 1
ATOM 984 C CA . GLY A 1 130 ? 8.311 5.974 -14.992 1.00 86.25 130 GLY A CA 1
ATOM 985 C C . GLY A 1 130 ? 7.608 7.129 -15.704 1.00 86.25 130 GLY A C 1
ATOM 986 O O . GLY A 1 130 ? 7.649 8.265 -15.234 1.00 86.25 130 GLY A O 1
ATOM 987 N N . VAL A 1 131 ? 6.936 6.842 -16.817 1.00 84.12 131 VAL A N 1
ATOM 988 C CA . VAL A 1 131 ? 5.935 7.752 -17.391 1.00 84.12 131 VAL A CA 1
ATOM 989 C C . VAL A 1 131 ? 4.540 7.188 -17.170 1.00 84.12 131 VAL A C 1
ATOM 991 O O . VAL A 1 131 ? 4.351 5.972 -17.096 1.00 84.12 131 VAL A O 1
ATOM 994 N N . ARG A 1 132 ? 3.554 8.083 -17.070 1.00 76.88 132 ARG A N 1
ATOM 995 C CA . ARG A 1 132 ? 2.155 7.695 -16.903 1.00 76.88 132 ARG A CA 1
ATOM 996 C C . ARG A 1 132 ? 1.697 6.851 -18.090 1.00 76.88 132 ARG A C 1
ATOM 998 O O . ARG A 1 132 ? 1.865 7.244 -19.245 1.00 76.88 132 ARG A O 1
ATOM 1005 N N . HIS A 1 133 ? 1.088 5.708 -17.796 1.00 75.81 133 HIS A N 1
ATOM 1006 C CA . HIS A 1 133 ? 0.551 4.834 -18.824 1.00 75.81 133 HIS A CA 1
ATOM 1007 C C . HIS A 1 133 ? -0.684 5.479 -19.477 1.00 75.81 133 HIS A C 1
ATOM 1009 O O . HIS A 1 133 ? -1.565 5.981 -18.794 1.00 75.81 133 HIS A O 1
ATOM 1015 N N . SER A 1 134 ? -0.795 5.435 -20.807 1.00 72.38 134 SER A N 1
ATOM 1016 C CA . SER A 1 134 ? -1.893 6.102 -21.546 1.00 72.38 134 SER A CA 1
ATOM 1017 C C . SER A 1 134 ? -3.318 5.647 -21.188 1.00 72.38 134 SE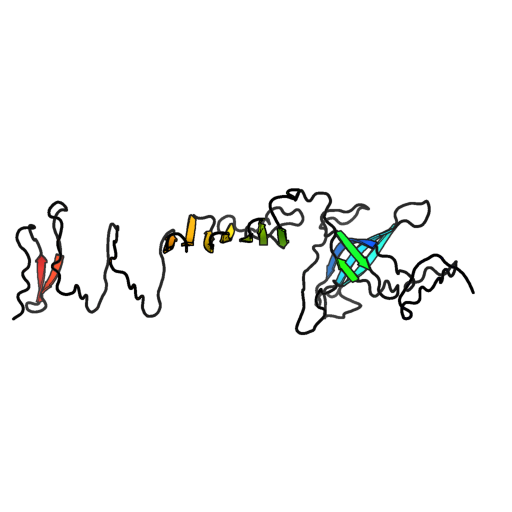R A C 1
ATOM 1019 O O . SER A 1 134 ? -4.274 6.363 -21.465 1.00 72.38 134 SER A O 1
ATOM 1021 N N . LYS A 1 135 ? -3.458 4.450 -20.606 1.00 73.19 135 LYS A N 1
ATOM 1022 C CA . LYS A 1 135 ? -4.737 3.888 -20.130 1.00 73.19 135 LYS A CA 1
ATOM 1023 C C . LYS A 1 135 ? -5.003 4.126 -18.642 1.00 73.19 135 LYS A C 1
ATOM 1025 O O . LYS A 1 135 ? -5.987 3.608 -18.138 1.00 73.19 135 LYS A O 1
ATOM 1030 N N . ASP A 1 136 ? -4.105 4.818 -17.950 1.00 69.88 136 ASP A N 1
ATOM 1031 C CA . ASP A 1 136 ? -4.322 5.227 -16.567 1.00 69.88 136 ASP A CA 1
ATOM 1032 C C . ASP A 1 136 ? -5.359 6.356 -16.546 1.00 69.88 136 ASP A C 1
ATOM 1034 O O . ASP A 1 136 ? -5.107 7.456 -17.049 1.00 69.88 136 ASP A O 1
ATOM 1038 N N . ASP A 1 137 ? -6.525 6.061 -15.990 1.00 65.12 137 ASP A N 1
ATOM 1039 C CA . ASP A 1 137 ? -7.683 6.934 -15.859 1.00 65.12 137 ASP A CA 1
ATOM 1040 C C . ASP A 1 137 ? -7.707 7.702 -14.530 1.00 65.12 137 ASP A C 1
ATOM 1042 O O . ASP A 1 137 ? -8.746 8.258 -14.189 1.00 65.12 137 ASP A O 1
ATOM 1046 N N . SER A 1 138 ? -6.571 7.816 -13.819 1.00 62.19 138 SER A N 1
ATOM 1047 C CA . SER A 1 138 ? -6.391 8.712 -12.662 1.00 62.19 138 SER A CA 1
ATOM 1048 C C . SER A 1 138 ? -6.569 10.186 -13.068 1.00 62.19 138 SER A C 1
ATOM 1050 O O . SER A 1 138 ? -5.626 10.946 -13.310 1.00 62.19 138 SER A O 1
ATOM 1052 N N . SER A 1 139 ? -7.809 10.585 -13.313 1.00 52.34 139 SER A N 1
ATOM 1053 C CA . SER A 1 139 ? -8.182 11.877 -13.876 1.00 52.34 139 SER A CA 1
ATOM 1054 C C . SER A 1 139 ? -8.863 12.766 -12.853 1.00 52.34 139 SER A C 1
ATOM 1056 O O . SER A 1 139 ? -9.618 13.641 -13.266 1.00 52.34 139 SER A O 1
ATOM 1058 N N . ASP A 1 140 ? -8.614 12.573 -11.555 1.00 52.66 140 ASP A N 1
ATOM 1059 C CA . ASP A 1 140 ? -9.138 13.490 -10.548 1.00 52.66 140 ASP A CA 1
ATOM 1060 C C . ASP A 1 140 ? -8.057 14.459 -10.046 1.00 52.66 140 ASP A C 1
ATOM 1062 O O . ASP A 1 140 ? -7.366 14.184 -9.065 1.00 52.66 140 ASP A O 1
ATOM 1066 N N . PRO A 1 141 ? -7.851 15.600 -10.732 1.00 50.84 141 PRO A N 1
ATOM 1067 C CA . PRO A 1 141 ? -6.895 16.614 -10.303 1.00 50.84 141 PRO A CA 1
ATOM 1068 C C . PRO A 1 141 ? -7.309 17.329 -9.007 1.00 50.84 141 PRO A C 1
ATOM 1070 O O . PRO A 1 141 ? -6.549 18.173 -8.537 1.00 50.84 141 PRO A O 1
ATOM 1073 N N . ASN A 1 142 ? -8.495 17.047 -8.450 1.00 50.53 142 ASN A N 1
ATOM 1074 C CA . ASN A 1 142 ? -9.056 17.822 -7.345 1.00 50.53 142 ASN A CA 1
ATOM 1075 C C . ASN A 1 142 ? -9.065 17.103 -5.991 1.00 50.53 142 ASN A C 1
ATOM 1077 O O . ASN A 1 142 ? -9.207 17.791 -4.981 1.00 50.53 142 ASN A O 1
ATOM 1081 N N . ASP A 1 143 ? -8.868 15.782 -5.944 1.00 54.00 143 ASP A N 1
ATOM 1082 C CA . ASP A 1 143 ? -9.150 15.019 -4.720 1.00 54.00 143 ASP A CA 1
ATOM 1083 C C . ASP A 1 143 ? -7.927 14.374 -4.049 1.00 54.00 143 ASP A C 1
ATOM 1085 O O . ASP A 1 143 ? -7.976 14.160 -2.840 1.00 54.00 143 ASP A O 1
ATOM 1089 N N . ALA A 1 144 ? -6.802 14.159 -4.746 1.00 58.62 144 ALA A N 1
ATOM 1090 C CA . ALA A 1 144 ? -5.587 13.579 -4.153 1.00 58.62 144 ALA A CA 1
ATOM 1091 C C . ALA A 1 144 ? -4.321 14.417 -4.425 1.00 58.62 144 ALA A C 1
ATOM 1093 O O . ALA A 1 144 ? -3.937 14.635 -5.572 1.00 58.62 144 ALA A O 1
ATOM 1094 N N . PHE A 1 145 ? -3.630 14.851 -3.362 1.00 66.88 145 PHE A N 1
ATOM 1095 C CA . PHE A 1 145 ? -2.294 15.467 -3.437 1.00 66.88 145 PHE A CA 1
ATOM 1096 C C . PHE A 1 145 ? -1.175 14.432 -3.577 1.00 66.88 145 PHE A C 1
ATOM 1098 O O . PHE A 1 145 ? -0.115 14.733 -4.126 1.00 66.88 145 PHE A O 1
ATOM 1105 N N . LEU A 1 146 ? -1.404 13.222 -3.071 1.00 76.44 146 LEU A N 1
ATOM 1106 C CA . LEU A 1 146 ? -0.537 12.071 -3.275 1.00 76.44 146 LEU A CA 1
ATOM 1107 C C . LEU A 1 146 ? -1.414 10.874 -3.616 1.00 76.44 146 LEU A C 1
ATOM 1109 O O . LEU A 1 146 ? -2.341 10.574 -2.870 1.00 76.44 146 LEU A O 1
ATOM 1113 N N . ASP A 1 147 ? -1.082 10.184 -4.701 1.00 80.31 147 ASP A N 1
ATOM 1114 C CA . ASP A 1 147 ? -1.675 8.906 -5.073 1.00 80.31 147 ASP A CA 1
ATOM 1115 C C . ASP A 1 147 ? -0.549 7.916 -5.379 1.00 80.31 147 ASP A C 1
ATOM 1117 O O . ASP A 1 147 ? 0.296 8.145 -6.249 1.00 80.31 147 ASP A O 1
ATOM 1121 N N . PHE A 1 148 ? -0.484 6.845 -4.597 1.00 83.50 148 PHE A N 1
ATOM 1122 C CA . PHE A 1 148 ? 0.532 5.814 -4.696 1.00 83.50 148 PHE A CA 1
ATOM 1123 C C . PHE A 1 148 ? -0.140 4.454 -4.811 1.00 83.50 148 PHE A C 1
ATOM 1125 O O . PHE A 1 148 ? -0.780 3.983 -3.873 1.00 83.50 148 PHE A O 1
ATOM 1132 N N . VAL A 1 149 ? 0.077 3.782 -5.939 1.00 81.88 149 VAL A N 1
ATOM 1133 C CA . VAL A 1 149 ? -0.377 2.408 -6.148 1.00 81.88 149 VAL A CA 1
ATOM 1134 C C . VAL A 1 149 ? 0.819 1.533 -6.477 1.00 81.88 149 VAL A C 1
ATOM 1136 O O . VAL A 1 149 ? 1.489 1.718 -7.494 1.00 81.88 149 VAL A O 1
ATOM 1139 N N . PHE A 1 150 ? 1.077 0.531 -5.641 1.00 81.19 150 PHE A N 1
ATOM 1140 C CA . PHE A 1 150 ? 2.098 -0.469 -5.920 1.00 81.19 150 PHE A CA 1
ATOM 1141 C C . PHE A 1 150 ? 1.667 -1.854 -5.458 1.00 81.19 150 PHE A C 1
ATOM 1143 O O . PHE A 1 150 ? 1.390 -2.097 -4.288 1.00 81.19 150 PHE A O 1
ATOM 1150 N N . ASN A 1 151 ? 1.634 -2.792 -6.402 1.00 78.88 151 ASN A N 1
ATOM 1151 C CA . ASN A 1 151 ? 1.230 -4.173 -6.155 1.00 78.88 151 ASN A CA 1
ATOM 1152 C C . ASN A 1 151 ? -0.113 -4.344 -5.435 1.00 78.88 151 ASN A C 1
ATOM 1154 O O . ASN A 1 151 ? -0.282 -5.240 -4.613 1.00 78.88 151 ASN A O 1
ATOM 1158 N N . GLY A 1 152 ? -1.057 -3.464 -5.763 1.00 76.50 152 GLY A N 1
ATOM 1159 C CA . GLY A 1 152 ? -2.378 -3.430 -5.159 1.00 76.50 152 GLY A CA 1
ATOM 1160 C C . GLY A 1 152 ? -2.436 -2.685 -3.834 1.00 76.50 152 GLY A C 1
ATOM 1161 O O . GLY A 1 152 ? -3.523 -2.294 -3.453 1.00 76.50 152 GLY A O 1
ATOM 1162 N N . VAL A 1 153 ? -1.316 -2.399 -3.163 1.00 84.06 153 VAL A N 1
ATOM 1163 C CA . VAL A 1 153 ? -1.321 -1.437 -2.053 1.00 84.06 153 VAL A CA 1
ATOM 1164 C C . VAL A 1 153 ? -1.613 -0.058 -2.626 1.00 84.06 153 VAL A C 1
ATOM 1166 O O . VAL A 1 153 ? -0.922 0.379 -3.548 1.00 84.06 153 VAL A O 1
ATOM 1169 N N . HIS A 1 154 ? -2.624 0.606 -2.078 1.00 87.25 154 HIS A N 1
ATOM 1170 C CA . HIS A 1 154 ? -3.053 1.936 -2.488 1.00 87.25 154 HIS A CA 1
ATOM 1171 C C . HIS A 1 154 ? -2.940 2.884 -1.302 1.00 87.25 154 HIS A C 1
ATOM 1173 O O . HIS A 1 154 ? -3.542 2.633 -0.262 1.00 87.25 154 HIS A O 1
ATOM 1179 N N . ALA A 1 155 ? -2.148 3.943 -1.434 1.00 88.44 155 ALA A N 1
ATOM 1180 C CA . ALA A 1 155 ? -2.022 4.990 -0.436 1.00 88.44 155 ALA A CA 1
ATOM 1181 C C . ALA A 1 155 ? -2.354 6.347 -1.057 1.00 88.44 155 ALA A C 1
ATOM 1183 O O . ALA A 1 155 ? -1.776 6.714 -2.079 1.00 88.44 155 ALA A O 1
ATOM 1184 N N . THR A 1 156 ? -3.246 7.099 -0.422 1.00 89.12 156 THR A N 1
ATOM 1185 C CA . THR A 1 156 ? -3.666 8.421 -0.892 1.00 89.12 156 THR A CA 1
ATOM 1186 C C . THR A 1 156 ? -3.589 9.450 0.220 1.00 89.12 156 THR A C 1
ATOM 1188 O O . THR A 1 156 ? -3.922 9.149 1.365 1.00 89.12 156 THR A O 1
ATOM 1191 N N . ILE A 1 157 ? -3.205 10.676 -0.124 1.00 85.38 157 ILE A N 1
ATOM 1192 C CA . ILE A 1 157 ? -3.397 11.853 0.728 1.00 85.38 157 ILE A CA 1
ATOM 1193 C C . ILE A 1 157 ? -4.328 12.795 -0.015 1.00 85.38 157 ILE A C 1
ATOM 1195 O O . ILE A 1 157 ? -3.990 13.250 -1.110 1.00 85.38 157 ILE A O 1
ATOM 1199 N N . ASP A 1 158 ? -5.494 13.058 0.566 1.00 84.06 158 ASP A N 1
ATOM 1200 C CA . ASP A 1 158 ? -6.491 13.928 -0.046 1.00 84.06 158 ASP A CA 1
ATOM 1201 C C . ASP A 1 158 ? -6.157 15.418 0.118 1.00 84.06 158 ASP A C 1
ATOM 1203 O O . ASP A 1 158 ? -5.187 15.804 0.784 1.00 84.06 158 ASP A O 1
ATOM 1207 N N . LYS A 1 159 ? -6.981 16.281 -0.484 1.00 80.31 159 LYS A N 1
ATOM 1208 C CA . LYS A 1 159 ? -6.794 17.735 -0.395 1.00 80.31 159 LYS A CA 1
ATOM 1209 C C . LYS A 1 159 ? -6.899 18.327 1.016 1.00 80.31 159 LYS A C 1
ATOM 1211 O O . LYS A 1 159 ? -6.403 19.425 1.268 1.00 80.31 159 LYS A O 1
ATOM 1216 N N . ASP A 1 160 ? -7.558 17.617 1.923 1.00 84.00 160 ASP A N 1
ATOM 1217 C CA . ASP A 1 160 ? -7.765 18.021 3.309 1.00 84.00 160 ASP A CA 1
ATOM 1218 C C . ASP A 1 160 ? -6.697 17.406 4.243 1.00 84.00 160 ASP A C 1
ATOM 1220 O O . ASP A 1 160 ? -6.741 17.621 5.456 1.00 84.00 160 ASP A O 1
ATOM 1224 N N . GLY A 1 161 ? -5.724 16.670 3.690 1.00 78.81 161 GLY A N 1
ATOM 1225 C CA . GLY A 1 161 ? -4.643 16.016 4.424 1.00 78.81 161 GLY A CA 1
ATOM 1226 C C . GLY A 1 161 ? -5.028 14.676 5.053 1.00 78.81 161 GLY A C 1
ATOM 1227 O O . GLY A 1 161 ? -4.266 14.163 5.874 1.00 78.81 161 GLY A O 1
ATOM 1228 N N . ALA A 1 162 ? -6.182 14.102 4.699 1.00 88.50 162 ALA A N 1
ATOM 1229 C CA . ALA A 1 162 ? -6.557 12.771 5.154 1.00 88.50 162 ALA A CA 1
ATOM 1230 C C . ALA A 1 162 ? -5.724 11.711 4.424 1.00 88.50 162 ALA A C 1
ATOM 1232 O O . ALA A 1 162 ? -5.614 11.723 3.197 1.00 88.50 162 ALA A O 1
ATOM 1233 N N . LEU A 1 163 ? -5.148 10.784 5.187 1.00 91.62 163 LEU A N 1
ATOM 1234 C CA . LEU A 1 163 ? -4.373 9.661 4.668 1.00 91.62 163 LEU A CA 1
ATOM 1235 C C . LEU A 1 163 ? -5.259 8.417 4.625 1.00 91.62 163 LEU A C 1
ATOM 1237 O O . LEU A 1 163 ? -5.854 8.046 5.637 1.00 91.62 163 LEU A O 1
ATOM 1241 N N . SER A 1 164 ? -5.279 7.726 3.492 1.00 92.12 164 SER A N 1
ATOM 1242 C CA . SER A 1 164 ? -5.860 6.391 3.365 1.00 92.12 164 SER A CA 1
ATOM 1243 C C . SER A 1 164 ? -4.797 5.419 2.885 1.00 92.12 164 SER A C 1
ATOM 1245 O O . SER A 1 164 ? -4.070 5.715 1.944 1.00 92.12 164 SER A O 1
ATOM 1247 N N . LEU A 1 165 ? -4.716 4.257 3.522 1.00 92.75 165 LEU A N 1
ATOM 1248 C CA . LEU A 1 165 ? -3.927 3.115 3.088 1.00 92.75 165 LEU A CA 1
ATOM 1249 C C . L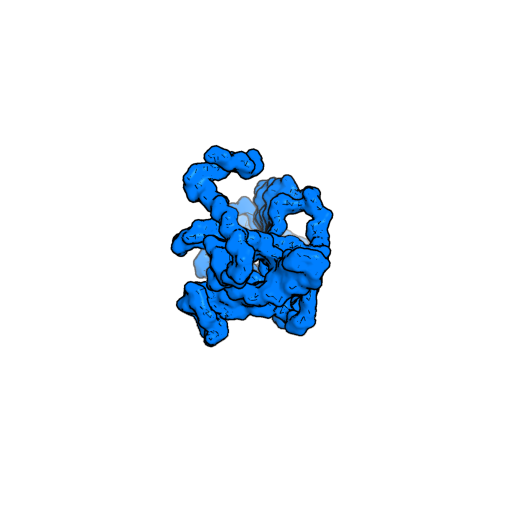EU A 1 165 ? -4.866 1.922 2.954 1.00 92.75 165 LEU A C 1
ATOM 1251 O O . LEU A 1 165 ? -5.408 1.448 3.948 1.00 92.75 165 LEU A O 1
ATOM 1255 N N . THR A 1 166 ? -5.016 1.405 1.744 1.00 90.31 166 THR A N 1
ATOM 1256 C CA . THR A 1 166 ? -5.904 0.287 1.431 1.00 90.31 166 THR A CA 1
ATOM 1257 C C . THR A 1 166 ? -5.090 -0.869 0.866 1.00 90.31 166 THR A C 1
ATOM 1259 O O . THR A 1 166 ? -4.217 -0.690 0.014 1.00 90.31 166 THR A O 1
ATOM 1262 N N . VAL A 1 167 ? -5.395 -2.081 1.326 1.00 88.19 167 VAL A N 1
ATOM 1263 C CA . VAL A 1 167 ? -4.788 -3.327 0.853 1.00 88.19 167 VAL A CA 1
ATOM 1264 C C . VAL A 1 167 ? -5.876 -4.204 0.226 1.00 88.19 167 VAL A C 1
ATOM 1266 O O . VAL A 1 167 ? -6.313 -5.191 0.821 1.00 88.19 167 VAL A O 1
ATOM 1269 N N . PRO A 1 168 ? -6.341 -3.882 -0.996 1.00 78.19 168 PRO A N 1
ATOM 1270 C CA . PRO A 1 168 ? -7.241 -4.749 -1.744 1.00 78.19 168 PRO A CA 1
ATOM 1271 C C . PRO A 1 168 ? -6.595 -6.101 -2.077 1.00 78.19 168 PRO A C 1
ATOM 1273 O O . PRO A 1 168 ? -7.326 -7.038 -2.355 1.00 78.19 168 PRO A O 1
ATOM 1276 N N . GLY A 1 169 ? -5.271 -6.251 -2.021 1.00 80.44 169 GLY A N 1
ATOM 1277 C CA . GLY A 1 169 ? -4.564 -7.492 -2.362 1.00 80.44 169 GLY A CA 1
ATOM 1278 C C . GLY A 1 169 ? -3.819 -7.388 -3.692 1.00 80.44 169 GLY A C 1
ATOM 1279 O O . GLY A 1 169 ? -3.874 -6.356 -4.356 1.00 80.44 169 GLY A O 1
ATOM 1280 N N . ALA A 1 170 ? -3.090 -8.442 -4.068 1.00 83.00 170 ALA A N 1
ATOM 1281 C CA . ALA A 1 170 ? -2.220 -8.425 -5.244 1.00 83.00 170 ALA A CA 1
ATOM 1282 C C . ALA A 1 170 ? -2.990 -8.140 -6.548 1.00 83.00 170 ALA A C 1
ATOM 1284 O O . ALA A 1 170 ? -4.127 -8.583 -6.730 1.00 83.00 170 ALA A O 1
ATOM 1285 N N . THR A 1 171 ? -2.345 -7.421 -7.471 1.00 83.56 171 THR A N 1
ATOM 1286 C CA . THR A 1 171 ? -2.910 -7.050 -8.778 1.00 83.56 171 THR A CA 1
ATOM 1287 C C . THR A 1 171 ? -2.086 -7.594 -9.938 1.00 83.56 171 THR A C 1
ATOM 1289 O O . THR A 1 171 ? -0.858 -7.680 -9.860 1.00 83.56 171 THR A O 1
ATOM 1292 N N . LYS A 1 172 ? -2.767 -7.893 -11.045 1.00 84.25 172 LYS A N 1
ATOM 1293 C CA . LYS A 1 172 ? -2.190 -8.199 -12.357 1.00 84.25 172 LYS A CA 1
ATOM 1294 C C . LYS A 1 172 ? -1.558 -6.951 -12.988 1.00 84.25 172 LYS A C 1
ATOM 1296 O O . LYS A 1 172 ? -1.636 -5.842 -12.452 1.00 84.25 172 LYS A O 1
ATOM 1301 N N . LEU A 1 173 ? -0.939 -7.125 -14.158 1.00 76.19 173 LEU A N 1
ATOM 1302 C CA . LEU A 1 173 ? -0.302 -6.034 -14.905 1.00 76.19 173 LEU A CA 1
ATOM 1303 C C . LEU A 1 173 ? -1.265 -4.936 -15.360 1.00 76.19 173 LEU A C 1
ATOM 1305 O O . LEU A 1 173 ? -0.861 -3.789 -15.480 1.00 76.19 173 LEU A O 1
ATOM 1309 N N . ASP A 1 174 ? -2.528 -5.268 -15.612 1.00 78.56 174 ASP A N 1
ATOM 1310 C CA . ASP A 1 174 ? -3.555 -4.285 -15.978 1.00 78.56 174 ASP A CA 1
ATOM 1311 C C . ASP A 1 174 ? -4.245 -3.639 -14.771 1.00 78.56 174 ASP A C 1
ATOM 1313 O O . ASP A 1 174 ? -5.230 -2.932 -14.947 1.00 78.56 174 ASP A O 1
ATOM 1317 N N . GLY A 1 175 ? -3.750 -3.886 -13.555 1.00 73.00 175 GLY A N 1
ATOM 1318 C CA . GLY A 1 175 ? -4.313 -3.329 -12.328 1.00 73.00 175 GLY A CA 1
ATOM 1319 C C . GLY A 1 175 ? -5.516 -4.100 -11.783 1.00 73.00 175 GLY A C 1
ATOM 1320 O O . GLY A 1 175 ? -5.937 -3.829 -10.661 1.00 73.00 175 GLY A O 1
ATOM 1321 N N . THR A 1 176 ? -6.036 -5.098 -12.506 1.00 84.25 176 THR A N 1
ATOM 1322 C CA . THR A 1 176 ? -7.116 -5.952 -11.991 1.00 84.25 176 THR A CA 1
ATOM 1323 C C . THR A 1 176 ? -6.616 -6.889 -10.880 1.00 84.25 176 THR A C 1
ATOM 1325 O O . THR A 1 176 ? -5.412 -7.146 -10.790 1.00 84.25 176 THR A O 1
ATOM 1328 N N . PRO A 1 177 ? -7.493 -7.410 -10.004 1.00 84.69 177 PRO A N 1
ATOM 1329 C CA . PRO A 1 177 ? -7.097 -8.358 -8.960 1.00 84.69 177 PRO A CA 1
ATOM 1330 C C . PRO A 1 177 ? -6.405 -9.618 -9.509 1.00 84.69 177 PRO A C 1
ATOM 1332 O O . PRO A 1 177 ? -6.799 -10.132 -10.555 1.00 84.69 177 PRO A O 1
ATOM 1335 N N . ALA A 1 178 ? -5.388 -10.126 -8.804 1.00 84.88 178 ALA A N 1
ATOM 1336 C CA . ALA A 1 178 ? -4.723 -11.391 -9.132 1.00 84.88 178 ALA A CA 1
ATOM 1337 C C . ALA A 1 178 ? -5.683 -12.594 -9.017 1.00 84.88 178 ALA A C 1
ATOM 1339 O O . ALA A 1 178 ? -6.623 -12.563 -8.227 1.00 84.88 178 ALA A O 1
ATOM 1340 N N . ASP A 1 179 ? -5.453 -13.647 -9.811 1.00 82.62 179 ASP A N 1
ATOM 1341 C CA . ASP A 1 179 ? -6.343 -14.824 -9.876 1.00 82.62 179 ASP A CA 1
ATOM 1342 C C . ASP A 1 179 ? -6.328 -15.668 -8.594 1.00 82.62 179 ASP A C 1
ATOM 1344 O O . ASP A 1 179 ? -7.318 -16.310 -8.256 1.00 82.62 179 ASP A O 1
ATOM 1348 N N . ASP A 1 180 ? -5.205 -15.660 -7.879 1.00 80.31 180 ASP A N 1
ATOM 1349 C CA . ASP A 1 180 ? -4.976 -16.359 -6.614 1.00 80.31 180 ASP A CA 1
ATOM 1350 C C . ASP A 1 180 ? -5.306 -15.498 -5.385 1.00 80.31 180 ASP A C 1
ATOM 1352 O O . ASP A 1 180 ? -5.053 -15.901 -4.248 1.00 80.31 180 ASP A O 1
ATOM 1356 N N . ARG A 1 181 ? -5.881 -14.307 -5.597 1.00 78.25 181 ARG A N 1
ATOM 1357 C CA . ARG A 1 181 ? -6.336 -13.439 -4.514 1.00 78.25 181 ARG A CA 1
ATOM 1358 C C . ARG A 1 181 ? -7.423 -14.150 -3.712 1.00 78.25 181 ARG A C 1
ATOM 1360 O O . ARG A 1 181 ? -8.477 -14.485 -4.249 1.00 78.25 181 ARG A O 1
ATOM 1367 N N . ASP A 1 182 ? -7.195 -14.291 -2.409 1.00 74.94 182 ASP A N 1
ATOM 1368 C CA . ASP A 1 182 ? -8.210 -14.780 -1.478 1.00 74.94 182 ASP A CA 1
ATOM 1369 C C . ASP A 1 182 ? -9.419 -13.829 -1.494 1.00 74.94 182 ASP A C 1
ATOM 1371 O O . ASP A 1 182 ? -9.340 -12.672 -1.068 1.00 74.94 182 ASP A O 1
ATOM 1375 N N . SER A 1 183 ? -10.553 -14.307 -2.012 1.00 70.62 183 SER A N 1
ATOM 1376 C CA . SER A 1 183 ? -11.794 -13.535 -2.091 1.00 70.62 183 SER A CA 1
ATOM 1377 C C . SER A 1 183 ? -12.383 -13.208 -0.718 1.00 70.62 183 SER A C 1
ATOM 1379 O O . SER A 1 183 ? -13.234 -12.331 -0.634 1.00 70.62 183 SER A O 1
ATOM 1381 N N . ASN A 1 184 ? -11.936 -13.885 0.342 1.00 69.44 184 ASN A N 1
ATOM 1382 C CA . ASN A 1 184 ? -12.499 -13.771 1.685 1.00 69.44 184 ASN A CA 1
ATOM 1383 C C . ASN A 1 184 ? -11.587 -12.995 2.655 1.00 69.44 184 ASN A C 1
ATOM 1385 O O . ASN A 1 184 ? -12.077 -12.476 3.653 1.00 69.44 184 ASN A O 1
ATOM 1389 N N . ASN A 1 185 ? -10.286 -12.874 2.363 1.00 69.44 185 ASN A N 1
ATOM 1390 C CA . ASN A 1 185 ? -9.319 -12.134 3.188 1.00 69.44 185 ASN A CA 1
ATOM 1391 C C . ASN A 1 185 ? -8.614 -11.035 2.392 1.00 69.44 185 ASN A C 1
ATOM 1393 O O . ASN A 1 185 ? -7.420 -11.116 2.092 1.00 69.44 185 ASN A O 1
ATOM 1397 N N . HIS A 1 186 ? -9.349 -9.984 2.046 1.00 76.12 186 HIS A N 1
ATOM 1398 C CA . HIS A 1 186 ? -8.771 -8.818 1.394 1.00 76.12 186 HIS A CA 1
ATOM 1399 C C . HIS A 1 186 ? -9.492 -7.522 1.768 1.00 76.12 186 HIS A C 1
ATOM 1401 O O . HIS A 1 186 ? -10.613 -7.550 2.265 1.00 76.12 186 HIS A O 1
ATOM 1407 N N . GLY A 1 187 ? -8.859 -6.382 1.474 1.00 81.50 187 GLY A N 1
ATOM 1408 C CA . GLY A 1 187 ? -9.459 -5.052 1.608 1.00 81.50 187 GLY A CA 1
ATOM 1409 C C . GLY A 1 187 ? -9.383 -4.441 3.000 1.00 81.50 187 GLY A C 1
ATOM 1410 O O . GLY A 1 187 ? -10.187 -3.587 3.345 1.00 81.50 187 GLY A O 1
ATOM 1411 N N . SER A 1 188 ? -8.383 -4.820 3.790 1.00 89.75 188 SER A N 1
ATOM 1412 C CA . SER A 1 188 ? -8.077 -4.062 5.000 1.00 89.75 188 SER A CA 1
ATOM 1413 C C . SER A 1 188 ? -7.666 -2.632 4.654 1.00 89.75 188 SER A C 1
ATOM 1415 O O . SER A 1 188 ? -6.967 -2.397 3.661 1.00 89.75 188 SER A O 1
ATOM 1417 N N . SER A 1 189 ? -8.075 -1.686 5.488 1.00 93.19 189 SER A N 1
ATOM 1418 C CA . SER A 1 189 ? -7.726 -0.281 5.354 1.00 93.19 189 SER A CA 1
ATOM 1419 C C . SER A 1 189 ? -7.283 0.321 6.681 1.00 93.19 189 SER A C 1
ATOM 1421 O O . SER A 1 189 ? -7.692 -0.101 7.766 1.00 93.19 189 SER A O 1
ATOM 1423 N N . VAL A 1 190 ? -6.411 1.316 6.574 1.00 95.94 190 VAL A N 1
ATOM 1424 C CA . VAL A 1 190 ? -6.032 2.215 7.656 1.00 95.94 190 VAL A CA 1
ATOM 1425 C C . VAL A 1 190 ? -6.268 3.631 7.164 1.00 95.94 190 VAL A C 1
ATOM 1427 O O . VAL A 1 190 ? -5.702 4.032 6.148 1.00 95.94 190 VAL A O 1
ATOM 1430 N N . THR A 1 191 ? -7.082 4.397 7.880 1.00 95.25 191 THR A N 1
ATOM 1431 C CA . THR A 1 191 ? -7.388 5.783 7.517 1.00 95.25 191 THR A CA 1
ATOM 1432 C C . THR A 1 191 ? -7.093 6.720 8.673 1.00 95.25 191 THR A C 1
ATOM 1434 O O . THR A 1 191 ? -7.487 6.451 9.809 1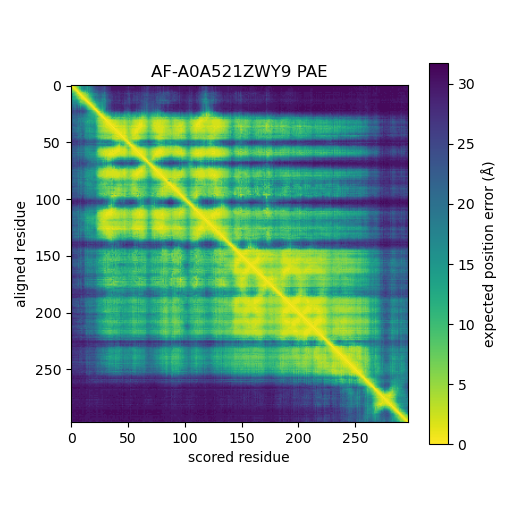.00 95.25 191 THR A O 1
ATOM 1437 N N . LEU A 1 192 ? -6.450 7.843 8.374 1.00 96.00 192 LEU A N 1
ATOM 1438 C CA . LEU A 1 192 ? -6.329 8.991 9.260 1.00 96.00 192 LEU A CA 1
ATOM 1439 C C . LEU A 1 192 ? -7.149 10.116 8.634 1.00 96.00 192 LEU A C 1
ATOM 1441 O O . LEU A 1 192 ? -6.738 10.715 7.642 1.00 96.00 192 LEU A O 1
ATOM 1445 N N . ALA A 1 193 ? -8.325 10.372 9.193 1.00 94.38 193 ALA A N 1
ATOM 1446 C CA . ALA A 1 193 ? -9.199 11.436 8.733 1.00 94.38 193 ALA A CA 1
ATOM 1447 C C . ALA A 1 193 ? -8.681 12.812 9.179 1.00 94.38 193 ALA A C 1
ATOM 1449 O O . ALA A 1 193 ? -7.940 12.944 10.156 1.00 94.38 193 ALA A O 1
ATOM 1450 N N . LYS A 1 194 ? -9.119 13.865 8.481 1.00 92.00 194 LYS A N 1
ATOM 1451 C CA . LYS A 1 194 ? -8.725 15.259 8.755 1.00 92.00 194 LYS A CA 1
ATOM 1452 C C . LYS A 1 194 ? -9.078 15.767 10.157 1.00 92.00 194 LYS A C 1
ATOM 1454 O O . LYS A 1 194 ? -8.489 16.730 10.634 1.00 92.00 194 LYS A O 1
ATOM 1459 N N . ASP A 1 195 ? -10.049 15.141 10.815 1.00 92.88 195 ASP A N 1
ATOM 1460 C CA . ASP A 1 195 ? -10.450 15.441 12.194 1.00 92.88 195 ASP A CA 1
ATOM 1461 C C . ASP A 1 195 ? -9.573 14.722 13.242 1.00 92.88 195 ASP A C 1
ATOM 1463 O O . ASP A 1 195 ? -9.815 14.834 14.445 1.00 92.88 195 ASP A O 1
ATOM 1467 N N . GLY A 1 196 ? -8.553 13.985 12.790 1.00 91.81 196 GLY A N 1
ATOM 1468 C CA . GLY A 1 196 ? -7.672 13.172 13.620 1.00 91.81 196 GLY A CA 1
ATOM 1469 C C . GLY A 1 196 ? -8.234 11.790 13.957 1.00 91.81 196 GLY A C 1
ATOM 1470 O O . GLY A 1 196 ? -7.606 11.069 14.733 1.00 91.81 196 GLY A O 1
ATOM 1471 N N . THR A 1 197 ? -9.393 11.405 13.411 1.00 96.69 197 THR A N 1
ATOM 1472 C CA . THR A 1 197 ? -9.944 10.061 13.599 1.00 96.69 197 THR A CA 1
ATOM 1473 C C . THR A 1 197 ? -9.049 9.029 12.918 1.00 96.69 197 THR A C 1
ATOM 1475 O O . THR A 1 197 ? -8.723 9.150 11.738 1.00 96.69 197 THR A O 1
ATOM 1478 N N . ILE A 1 198 ? -8.669 7.993 13.664 1.00 97.62 198 ILE A N 1
ATOM 1479 C CA . ILE A 1 198 ? -7.902 6.852 13.157 1.00 97.62 198 ILE A CA 1
ATOM 1480 C C . ILE A 1 198 ? -8.855 5.669 13.046 1.00 97.62 198 ILE A C 1
ATOM 1482 O O . ILE A 1 198 ? -9.491 5.309 14.035 1.00 97.62 198 ILE A O 1
ATOM 1486 N N . SER A 1 199 ? -8.935 5.055 11.870 1.00 96.38 199 SER A N 1
ATOM 1487 C CA . SER A 1 199 ? -9.709 3.835 11.647 1.00 96.38 199 SER A CA 1
ATOM 1488 C C . SER A 1 199 ? -8.812 2.740 11.096 1.00 96.38 199 SER A C 1
ATOM 1490 O O . SER A 1 199 ? -8.009 2.982 10.195 1.00 96.38 199 SER A O 1
ATOM 1492 N N . VAL A 1 200 ? -8.965 1.538 11.635 1.00 96.06 200 VAL A N 1
ATOM 1493 C CA . VAL A 1 200 ? -8.464 0.295 11.054 1.00 96.06 200 VAL A CA 1
ATOM 1494 C C . VAL A 1 200 ? -9.682 -0.575 10.815 1.00 96.06 200 VAL A C 1
ATOM 1496 O O . VAL A 1 200 ? -10.408 -0.860 11.766 1.00 96.06 200 VAL A O 1
ATOM 1499 N N . ALA A 1 201 ? -9.920 -0.978 9.575 1.00 93.88 201 ALA A N 1
ATOM 1500 C CA . ALA A 1 201 ? -11.098 -1.753 9.215 1.00 93.88 201 ALA A CA 1
ATOM 1501 C C . ALA A 1 201 ? -10.754 -2.859 8.221 1.00 93.88 201 ALA A C 1
ATOM 1503 O O . ALA A 1 201 ? -9.773 -2.765 7.481 1.00 93.88 201 ALA A O 1
ATOM 1504 N N . ASP A 1 202 ? -11.568 -3.907 8.202 1.00 90.81 202 ASP A N 1
ATOM 1505 C CA . ASP A 1 202 ? -11.568 -4.911 7.145 1.00 90.81 202 ASP A CA 1
ATOM 1506 C C . ASP A 1 202 ? -12.855 -4.848 6.309 1.00 90.81 202 ASP A C 1
ATOM 1508 O O . ASP A 1 202 ? -13.787 -4.093 6.596 1.00 90.81 202 ASP A O 1
ATOM 1512 N N . ASN A 1 203 ? -12.910 -5.665 5.260 1.00 86.50 203 ASN A N 1
ATOM 1513 C CA . ASN A 1 203 ? -14.095 -5.779 4.411 1.00 86.50 203 ASN A CA 1
ATOM 1514 C C . ASN A 1 203 ? -15.235 -6.598 5.042 1.00 86.50 203 ASN A C 1
ATOM 1516 O O . ASN A 1 203 ? -16.317 -6.669 4.463 1.00 86.50 203 ASN A O 1
ATOM 1520 N N . ASN A 1 204 ? -15.012 -7.217 6.204 1.00 86.75 204 ASN A N 1
ATOM 1521 C CA . ASN A 1 204 ? -15.983 -8.059 6.902 1.00 86.75 204 ASN A CA 1
ATOM 1522 C C . ASN A 1 204 ? -16.720 -7.297 8.017 1.00 86.75 204 ASN A C 1
ATOM 1524 O O . ASN A 1 204 ? -17.472 -7.896 8.785 1.00 86.75 204 ASN A O 1
ATOM 1528 N N . GLY A 1 205 ? -16.519 -5.978 8.110 1.00 86.38 205 GLY A N 1
ATOM 1529 C CA . GLY A 1 205 ? -17.169 -5.116 9.095 1.00 86.38 205 GLY A CA 1
ATOM 1530 C C . GLY A 1 205 ? -16.476 -5.093 10.457 1.00 86.38 205 GLY A C 1
ATOM 1531 O O . GLY A 1 205 ? -17.010 -4.503 11.394 1.00 86.38 205 GLY A O 1
ATOM 1532 N N . GLN A 1 206 ? -15.294 -5.693 10.593 1.00 92.50 206 GLN A N 1
ATOM 1533 C CA . GLN A 1 206 ? -14.481 -5.558 11.797 1.00 92.50 206 GLN A CA 1
ATOM 1534 C C . GLN A 1 206 ? -13.761 -4.212 11.770 1.00 92.50 206 GLN A C 1
ATOM 1536 O O . GLN A 1 206 ? -13.257 -3.785 10.728 1.00 92.50 206 GLN A O 1
ATOM 1541 N N . SER A 1 207 ? -13.708 -3.520 12.908 1.00 94.62 207 SER A N 1
ATOM 1542 C CA . SER A 1 207 ? -13.052 -2.216 12.971 1.00 94.62 207 SER A CA 1
ATOM 1543 C C . SER A 1 207 ? -12.545 -1.824 14.354 1.00 94.62 207 SER A C 1
ATOM 1545 O O . SER A 1 207 ? -13.053 -2.253 15.391 1.00 94.62 207 SER A O 1
ATOM 1547 N N . ILE A 1 208 ? -11.536 -0.957 14.351 1.00 95.56 208 ILE A N 1
ATOM 1548 C CA . ILE A 1 208 ? -11.076 -0.186 15.501 1.00 95.56 208 ILE A CA 1
ATOM 1549 C C . ILE A 1 208 ? -11.075 1.278 15.077 1.00 95.56 208 ILE A C 1
ATOM 1551 O O . ILE A 1 208 ? -10.351 1.653 14.158 1.00 95.56 208 ILE A O 1
ATOM 1555 N N . VAL A 1 209 ? -11.858 2.105 15.765 1.00 96.69 209 VAL A N 1
ATOM 1556 C CA . VAL A 1 209 ? -11.973 3.538 15.488 1.00 96.69 209 VAL A CA 1
ATOM 1557 C C . VAL A 1 209 ? -11.609 4.323 16.738 1.00 96.69 209 VAL A C 1
ATOM 1559 O O . VAL A 1 209 ? -12.227 4.151 17.786 1.00 96.69 209 VAL A O 1
ATOM 1562 N N . VAL A 1 210 ? -10.623 5.207 16.629 1.00 97.06 210 VAL A N 1
ATOM 1563 C CA . VAL A 1 210 ? -10.246 6.167 17.670 1.00 97.06 210 VAL A CA 1
ATOM 1564 C C . VAL A 1 210 ? -10.681 7.546 17.203 1.00 97.06 210 VAL A C 1
ATOM 1566 O O . VAL A 1 210 ? -10.134 8.056 16.229 1.00 97.06 210 VAL A O 1
ATOM 1569 N N . SER A 1 211 ? -11.648 8.154 17.890 1.00 95.88 211 SER A N 1
ATOM 1570 C CA . SER A 1 211 ? -12.194 9.463 17.523 1.00 95.88 211 SER A CA 1
ATOM 1571 C C . SER A 1 211 ? -11.861 10.512 18.589 1.00 95.88 211 SER A C 1
ATOM 1573 O O . SER A 1 211 ? -12.468 10.507 19.666 1.00 95.88 211 SER A O 1
ATOM 1575 N N . PRO A 1 212 ? -10.927 11.445 18.319 1.00 93.31 212 PRO A N 1
ATOM 1576 C CA . PRO A 1 212 ? -10.612 12.536 19.242 1.00 93.31 212 PRO A CA 1
ATOM 1577 C C . PRO A 1 212 ? -11.803 13.463 19.499 1.00 93.31 212 PRO A C 1
ATOM 1579 O O . PRO A 1 212 ? -12.015 13.885 20.636 1.00 93.31 212 PRO A O 1
ATOM 1582 N N . ALA A 1 213 ? -12.599 13.744 18.461 1.00 90.88 213 ALA A N 1
ATOM 1583 C CA . ALA A 1 213 ? -13.772 14.611 18.547 1.00 90.88 213 ALA A CA 1
ATOM 1584 C C . ALA A 1 213 ? -14.819 14.059 19.526 1.00 90.88 213 ALA A C 1
ATOM 1586 O O . ALA A 1 213 ? -15.324 14.791 20.378 1.00 90.88 213 ALA A O 1
ATOM 1587 N N . ASN A 1 214 ? -15.078 12.751 19.452 1.00 92.19 214 ASN A N 1
ATOM 1588 C CA . ASN A 1 214 ? -16.046 12.073 20.315 1.00 92.19 214 ASN A CA 1
ATOM 1589 C C . ASN A 1 214 ? -15.437 11.576 21.632 1.00 92.19 214 ASN A C 1
ATOM 1591 O O . ASN A 1 214 ? -16.172 11.220 22.549 1.00 92.19 214 ASN A O 1
ATOM 1595 N N . LYS A 1 215 ? -14.102 11.572 21.747 1.00 92.12 215 LYS A N 1
ATOM 1596 C CA . LYS A 1 215 ? -13.343 11.002 22.874 1.00 92.12 215 LYS A CA 1
ATOM 1597 C C . LYS A 1 215 ? -13.646 9.517 23.095 1.00 92.12 215 LYS A C 1
ATOM 1599 O O . LYS A 1 215 ? -13.684 9.050 24.232 1.00 92.12 215 LYS A O 1
ATOM 1604 N N . THR A 1 216 ? -13.858 8.780 22.009 1.00 91.12 216 THR A N 1
ATOM 1605 C CA . THR A 1 216 ? -14.235 7.365 22.044 1.00 91.12 216 THR A CA 1
ATOM 1606 C C . THR A 1 216 ? -13.214 6.485 21.341 1.00 91.12 216 THR A C 1
ATOM 1608 O O . THR A 1 216 ? -12.506 6.907 20.422 1.00 91.12 216 THR A O 1
ATOM 1611 N N . ILE A 1 217 ? -13.165 5.233 21.793 1.00 92.38 217 ILE A N 1
ATOM 1612 C CA . ILE A 1 217 ? -12.556 4.123 21.069 1.00 92.38 217 ILE A CA 1
ATOM 1613 C C . ILE A 1 217 ? -13.669 3.108 20.837 1.00 92.38 217 ILE A C 1
ATOM 1615 O O . ILE A 1 217 ? -14.235 2.586 21.797 1.00 92.38 217 ILE A O 1
ATOM 1619 N N . THR A 1 218 ? -13.985 2.842 19.577 1.00 91.94 218 THR A N 1
ATOM 1620 C CA . THR A 1 218 ? -14.967 1.837 19.173 1.00 91.94 218 THR A CA 1
ATOM 1621 C C . THR A 1 218 ? -14.222 0.627 18.640 1.00 91.94 218 THR A C 1
ATOM 1623 O O . THR A 1 218 ? -13.362 0.762 17.774 1.00 91.94 218 THR A O 1
ATOM 1626 N N . ILE A 1 219 ? -14.543 -0.551 19.168 1.00 92.06 219 ILE A N 1
ATOM 1627 C CA . ILE A 1 219 ? -14.015 -1.827 18.691 1.00 92.06 219 ILE A CA 1
ATOM 1628 C C . ILE A 1 219 ? -15.217 -2.658 18.267 1.00 92.06 219 ILE A C 1
ATOM 1630 O O . ILE A 1 219 ? -16.053 -2.999 19.100 1.00 92.06 219 ILE A O 1
ATOM 1634 N N . LEU A 1 220 ? -15.297 -2.969 16.980 1.00 91.62 220 LEU A N 1
ATOM 1635 C CA . LEU A 1 220 ? -16.291 -3.868 16.419 1.00 91.62 220 LEU A CA 1
ATOM 1636 C C . LEU A 1 220 ? -15.574 -5.143 15.980 1.00 91.62 220 LEU A C 1
ATOM 1638 O O . LEU A 1 220 ? -14.764 -5.121 15.056 1.00 91.62 220 LEU A O 1
ATOM 1642 N N . ALA A 1 221 ? -15.854 -6.245 16.666 1.00 89.50 221 ALA A N 1
ATOM 1643 C CA . ALA A 1 221 ? -15.345 -7.564 16.314 1.00 89.50 221 ALA A CA 1
ATOM 1644 C C . ALA A 1 221 ? -16.494 -8.425 15.786 1.00 89.50 221 ALA A C 1
ATOM 1646 O O . ALA A 1 221 ? -17.607 -8.341 16.297 1.00 89.50 221 ALA A O 1
ATOM 1647 N N . GLY A 1 222 ? -16.215 -9.261 14.784 1.00 83.75 222 GLY A N 1
ATOM 1648 C CA . GLY A 1 222 ? -17.227 -10.159 14.221 1.00 83.75 222 GLY A CA 1
ATOM 1649 C C . GLY A 1 222 ? -17.572 -11.348 15.123 1.00 83.75 222 GLY A C 1
ATOM 1650 O O . GLY A 1 222 ? -18.677 -11.867 15.033 1.00 83.75 222 GLY A O 1
ATOM 1651 N N . ASP A 1 223 ? -16.642 -11.772 15.984 1.00 84.94 223 ASP A N 1
ATOM 1652 C CA . ASP A 1 223 ? -16.829 -12.922 16.883 1.00 84.94 223 ASP A CA 1
ATOM 1653 C C . ASP A 1 223 ? -16.316 -12.606 18.295 1.00 84.94 223 ASP A C 1
ATOM 1655 O O . ASP A 1 223 ? -17.094 -12.414 19.228 1.00 84.94 223 ASP A O 1
ATOM 1659 N N . ALA A 1 224 ? -14.999 -12.443 18.456 1.00 78.06 224 ALA A N 1
ATOM 1660 C CA . ALA A 1 224 ? -14.400 -12.177 19.760 1.00 78.06 224 ALA A CA 1
ATOM 1661 C C . ALA A 1 224 ? -13.250 -11.165 19.701 1.00 78.06 224 ALA A C 1
ATOM 1663 O O . ALA A 1 224 ? -12.444 -11.152 18.771 1.00 78.06 224 ALA A O 1
ATOM 1664 N N . VAL A 1 225 ? -13.107 -10.381 20.771 1.00 78.38 225 VAL A N 1
ATOM 1665 C CA . VAL A 1 225 ? -11.884 -9.619 21.065 1.00 78.38 225 VAL A CA 1
ATOM 1666 C C . VAL A 1 225 ? -10.995 -10.506 21.948 1.00 78.38 225 VAL A C 1
ATOM 1668 O O . VAL A 1 225 ? -11.245 -10.652 23.143 1.00 78.38 225 VAL A O 1
ATOM 1671 N N . SER A 1 226 ? -10.001 -11.186 21.360 1.00 74.94 226 SER A N 1
ATOM 1672 C CA . SER A 1 226 ? -9.257 -12.257 22.052 1.00 74.94 226 SER A CA 1
ATOM 1673 C C . SER A 1 226 ? -7.991 -11.810 22.819 1.00 74.94 226 SER A C 1
ATOM 1675 O O . SER A 1 226 ? -7.247 -10.937 22.385 1.00 74.94 226 SER A O 1
ATOM 1677 N N . GLN A 1 227 ? -7.782 -12.479 23.965 1.00 58.53 227 GLN A N 1
ATOM 1678 C CA . GLN A 1 227 ? -6.625 -12.593 24.878 1.00 58.53 227 GLN A CA 1
ATOM 1679 C C . GLN A 1 227 ? -5.756 -11.364 25.201 1.00 58.53 227 GLN A C 1
ATOM 1681 O O . GLN A 1 227 ? -4.762 -11.051 24.548 1.00 58.53 227 GLN A O 1
ATOM 1686 N N . ILE A 1 228 ? -5.992 -10.818 26.396 1.00 61.66 228 ILE A N 1
ATOM 1687 C CA . ILE A 1 228 ? -5.027 -9.980 27.110 1.00 61.66 228 ILE A CA 1
ATOM 1688 C C . ILE A 1 228 ? -4.156 -10.891 27.982 1.00 61.66 228 ILE A C 1
ATOM 1690 O O . ILE A 1 228 ? -4.645 -11.498 28.931 1.00 61.66 228 ILE A O 1
ATOM 1694 N N . LYS A 1 229 ? -2.858 -10.985 27.664 1.00 58.94 229 LYS A N 1
ATOM 1695 C CA . LYS A 1 229 ? -1.918 -11.947 28.278 1.00 58.94 229 LYS A CA 1
ATOM 1696 C C . LYS A 1 229 ? -1.827 -11.876 29.808 1.00 58.94 229 LYS A C 1
ATOM 1698 O O . LYS A 1 229 ? -1.615 -12.906 30.433 1.00 58.94 229 LYS A O 1
ATOM 1703 N N . ASN A 1 230 ? -1.955 -10.683 30.398 1.00 69.19 230 ASN A N 1
ATOM 1704 C CA . ASN A 1 230 ? -1.646 -10.474 31.820 1.00 69.19 230 ASN A CA 1
ATOM 1705 C C . ASN A 1 230 ? -2.753 -9.746 32.600 1.00 69.19 230 ASN A C 1
ATOM 1707 O O . ASN A 1 230 ? -3.141 -10.198 33.673 1.00 69.19 230 ASN A O 1
ATOM 1711 N N . LYS A 1 231 ? -3.232 -8.593 32.114 1.00 77.69 231 LYS A N 1
ATOM 1712 C CA . LYS A 1 231 ? -4.231 -7.777 32.821 1.00 77.69 231 LYS A CA 1
ATOM 1713 C C . LYS A 1 231 ? -4.898 -6.781 31.883 1.00 77.69 231 LYS A C 1
ATOM 1715 O O . LYS A 1 231 ? -4.201 -6.005 31.235 1.00 77.69 231 LYS A O 1
ATOM 1720 N N . TRP A 1 232 ? -6.227 -6.738 31.895 1.00 78.62 232 TRP A N 1
ATOM 1721 C CA . TRP A 1 232 ? -6.980 -5.590 31.396 1.00 78.62 232 TRP A CA 1
ATOM 1722 C C . TRP A 1 232 ? -7.353 -4.699 32.577 1.00 78.62 232 TRP A C 1
ATOM 1724 O O . TRP A 1 232 ? -7.880 -5.186 33.575 1.00 78.62 232 TRP A O 1
ATOM 1734 N N . LEU A 1 233 ? -7.041 -3.407 32.503 1.00 79.81 233 LEU A N 1
ATOM 1735 C CA . LEU A 1 233 ? -7.468 -2.429 33.497 1.00 79.81 233 LEU A CA 1
ATOM 1736 C C . LEU A 1 233 ? -8.317 -1.374 32.801 1.00 79.81 233 LEU A C 1
ATOM 1738 O O . LEU A 1 233 ? -7.779 -0.501 32.125 1.00 79.81 233 LEU A O 1
ATOM 1742 N N . LEU A 1 234 ? -9.629 -1.455 32.992 1.00 83.31 234 LEU A N 1
ATOM 1743 C CA . LEU A 1 234 ? -10.566 -0.448 32.520 1.00 83.31 234 LEU A CA 1
ATOM 1744 C C . LEU A 1 234 ? -10.800 0.562 33.651 1.00 83.31 234 LEU A C 1
ATOM 1746 O O . LEU A 1 234 ? -11.335 0.213 34.699 1.00 83.31 234 LEU A O 1
ATOM 1750 N N . LYS A 1 235 ? -10.330 1.801 33.471 1.00 84.12 235 LYS A N 1
ATOM 1751 C CA . LYS A 1 235 ? -10.558 2.909 34.412 1.00 84.12 235 LYS A CA 1
ATOM 1752 C C . LYS A 1 235 ? -11.597 3.847 33.823 1.00 84.12 235 LYS A C 1
ATOM 1754 O O . LYS A 1 235 ? -11.247 4.789 33.118 1.00 84.12 235 LYS A O 1
ATOM 1759 N N . VAL A 1 236 ? -12.858 3.565 34.100 1.00 83.06 236 VAL A N 1
ATOM 1760 C CA . VAL A 1 236 ? -13.995 4.369 33.647 1.00 83.06 236 VAL A CA 1
ATOM 1761 C C . VAL A 1 236 ? -14.972 4.555 34.808 1.00 83.06 236 VAL A C 1
ATOM 1763 O O . VAL A 1 236 ? -14.975 3.716 35.710 1.00 83.06 236 VAL A O 1
ATOM 1766 N N . PRO A 1 237 ? -15.777 5.632 34.820 1.00 82.25 237 PRO A N 1
ATOM 1767 C CA . PRO A 1 237 ? -16.786 5.836 35.859 1.00 82.25 237 PRO A CA 1
ATOM 1768 C C . PRO A 1 237 ? -17.850 4.734 35.881 1.00 82.25 237 PRO A C 1
ATOM 1770 O O . PRO A 1 237 ? -18.268 4.315 36.955 1.00 82.25 237 PRO A O 1
ATOM 1773 N N . THR A 1 238 ? -18.245 4.245 34.702 1.00 80.88 238 THR A N 1
ATOM 1774 C CA . THR A 1 238 ? -19.310 3.252 34.536 1.00 80.88 238 THR A CA 1
ATOM 1775 C C . THR A 1 238 ? -18.946 2.282 33.419 1.00 80.88 238 THR A C 1
ATOM 1777 O O . THR A 1 238 ? -18.384 2.688 32.401 1.00 80.88 238 THR A O 1
ATOM 1780 N N . VAL A 1 239 ? -19.273 1.004 33.614 1.00 84.00 239 VAL A N 1
ATOM 1781 C CA . VAL A 1 239 ? -19.217 -0.037 32.583 1.00 84.00 239 VAL A CA 1
ATOM 1782 C C . VAL A 1 239 ? -20.629 -0.575 32.412 1.00 84.00 239 VAL A C 1
ATOM 1784 O O . VAL A 1 239 ? -21.186 -1.126 33.356 1.00 84.00 239 VAL A O 1
ATOM 1787 N N . GLU A 1 240 ? -21.190 -0.411 31.221 1.00 83.50 240 GLU A N 1
ATOM 1788 C CA . GLU A 1 240 ? -22.466 -1.007 30.831 1.00 83.50 240 GLU A CA 1
ATOM 1789 C C . GLU A 1 240 ? -22.183 -2.219 29.940 1.00 83.50 240 GLU A C 1
ATOM 1791 O O . GLU A 1 240 ? -21.348 -2.146 29.034 1.00 83.50 240 GLU A O 1
ATOM 1796 N N . ILE A 1 241 ? -22.818 -3.352 30.242 1.00 84.12 241 ILE A N 1
ATOM 1797 C CA . ILE A 1 241 ? -22.648 -4.605 29.503 1.00 84.12 241 ILE A CA 1
ATOM 1798 C C . ILE A 1 241 ? -24.030 -5.059 29.053 1.00 84.12 241 ILE A C 1
ATOM 1800 O O . ILE A 1 241 ? -24.792 -5.594 29.853 1.00 84.12 241 ILE A O 1
ATOM 1804 N N . ASP A 1 242 ? -24.321 -4.868 27.770 1.00 83.25 242 ASP A N 1
ATOM 1805 C CA . ASP A 1 242 ? -25.482 -5.459 27.111 1.00 83.25 242 ASP A CA 1
ATOM 1806 C C . ASP A 1 242 ? -25.068 -6.809 26.511 1.00 83.25 242 ASP A C 1
ATOM 1808 O O . ASP A 1 242 ? -24.350 -6.879 25.509 1.00 83.25 242 ASP A O 1
ATOM 1812 N N . ALA A 1 243 ? -25.416 -7.897 27.198 1.00 80.31 243 ALA A N 1
ATOM 1813 C CA . ALA A 1 243 ? -25.074 -9.249 26.782 1.00 80.31 243 ALA A CA 1
ATOM 1814 C C . ALA A 1 243 ? -26.117 -10.254 27.271 1.00 80.31 243 ALA A C 1
ATOM 1816 O O . ALA A 1 243 ? -26.578 -10.185 28.406 1.00 80.31 243 ALA A O 1
ATOM 1817 N N . SER A 1 244 ? -26.401 -11.274 26.455 1.00 83.62 244 SER A N 1
ATOM 1818 C CA . SER A 1 244 ? -27.300 -12.363 26.860 1.00 83.62 244 SER A CA 1
ATOM 1819 C C . SER A 1 244 ? -26.731 -13.210 28.003 1.00 83.62 244 SER A C 1
ATOM 1821 O O . SER A 1 244 ? -27.488 -13.784 28.779 1.00 83.62 244 SER A O 1
ATOM 1823 N N . VAL A 1 245 ? -25.401 -13.330 28.093 1.00 78.81 245 VAL A N 1
ATOM 1824 C CA . VAL A 1 245 ? -24.719 -14.080 29.156 1.00 78.81 245 VAL A CA 1
ATOM 1825 C C . VAL A 1 245 ? -23.394 -13.407 29.501 1.00 78.81 245 VAL A C 1
ATOM 1827 O O . VAL A 1 245 ? -22.552 -13.197 28.628 1.00 78.81 245 VAL A O 1
ATOM 1830 N N . VAL A 1 246 ? -23.162 -13.164 30.793 1.00 83.25 246 VAL A N 1
ATOM 1831 C CA . VAL A 1 246 ? -21.870 -12.712 31.328 1.00 83.25 246 VAL A CA 1
ATOM 1832 C C . VAL A 1 246 ? -21.268 -13.815 32.198 1.00 83.25 246 VAL A C 1
ATOM 1834 O O . VAL A 1 246 ? -21.755 -14.103 33.288 1.00 83.25 246 VAL A O 1
ATOM 1837 N N . ASN A 1 247 ? -20.183 -14.437 31.728 1.00 78.12 247 ASN A N 1
ATOM 1838 C CA . ASN A 1 247 ? -19.456 -15.468 32.475 1.00 78.12 247 ASN A CA 1
ATOM 1839 C C . ASN A 1 247 ? -18.203 -14.877 33.135 1.00 78.12 247 ASN A C 1
ATOM 1841 O O . ASN A 1 247 ? -17.227 -14.566 32.452 1.00 78.12 247 ASN A O 1
ATOM 1845 N N . VAL A 1 248 ? -18.189 -14.780 34.467 1.00 82.62 248 VAL A N 1
ATOM 1846 C CA . VAL A 1 248 ? -17.019 -14.310 35.226 1.00 82.62 248 VAL A CA 1
ATOM 1847 C C . VAL A 1 248 ? -16.354 -15.481 35.944 1.00 82.62 248 VAL A C 1
ATOM 1849 O O . VAL A 1 248 ? -16.882 -16.014 36.917 1.00 82.62 248 VAL A O 1
ATOM 1852 N N . LYS A 1 249 ? -15.152 -15.864 35.500 1.00 78.56 249 LYS A N 1
ATOM 1853 C CA . LYS A 1 249 ? -14.305 -16.840 36.202 1.00 78.56 249 LYS A CA 1
ATOM 1854 C C . LYS A 1 249 ? -13.201 -16.109 36.961 1.00 78.56 249 LYS A C 1
ATOM 1856 O O . LYS A 1 249 ? -12.171 -15.770 36.385 1.00 78.56 249 LYS A O 1
ATOM 1861 N N . ALA A 1 250 ? -13.411 -15.877 38.253 1.00 77.12 250 ALA A N 1
ATOM 1862 C CA . ALA A 1 250 ? -12.463 -15.164 39.104 1.00 77.12 250 ALA A CA 1
ATOM 1863 C C . ALA A 1 250 ? -12.238 -15.888 40.437 1.00 77.12 250 ALA A C 1
ATOM 1865 O O . ALA A 1 250 ? -13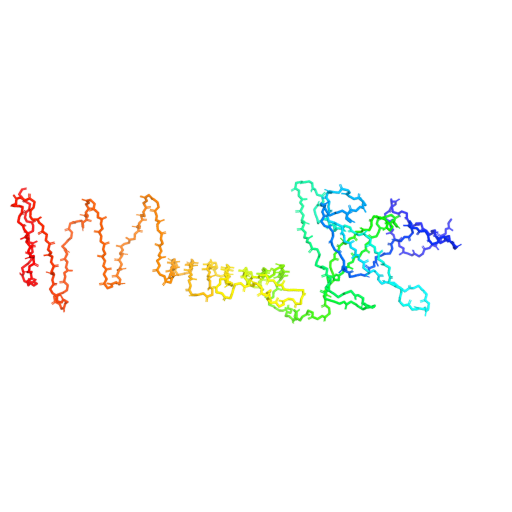.149 -16.515 40.970 1.00 77.12 250 ALA A O 1
ATOM 1866 N N . LEU A 1 251 ? -11.029 -15.756 40.999 1.00 75.88 251 LEU A N 1
ATOM 1867 C CA . LEU A 1 251 ? -10.742 -16.190 42.375 1.00 75.88 251 LEU A CA 1
ATOM 1868 C C . LEU A 1 251 ? -11.512 -15.352 43.406 1.00 75.88 251 LEU A C 1
ATOM 1870 O O . LEU A 1 251 ? -11.871 -15.847 44.468 1.00 75.88 251 LEU A O 1
ATOM 1874 N N . LYS A 1 252 ? -11.736 -14.069 43.100 1.00 74.00 252 LYS A N 1
ATOM 1875 C CA . LYS A 1 252 ? -12.497 -13.129 43.921 1.00 74.00 252 LYS A CA 1
ATOM 1876 C C . LYS A 1 252 ? -13.123 -12.065 43.025 1.00 74.00 252 LYS A C 1
ATOM 1878 O O . LYS A 1 252 ? -12.431 -11.499 42.182 1.00 74.00 252 LYS A O 1
ATOM 1883 N N . ILE A 1 253 ? -14.398 -11.772 43.258 1.00 77.62 253 ILE A N 1
ATOM 1884 C CA . ILE A 1 253 ? -15.107 -10.619 42.695 1.00 77.62 253 ILE A CA 1
ATOM 1885 C C . ILE A 1 253 ? -15.344 -9.650 43.855 1.00 77.62 253 ILE A C 1
ATOM 1887 O O . ILE A 1 253 ? -15.805 -10.065 44.916 1.00 77.62 253 ILE A O 1
ATOM 1891 N N . ASN A 1 254 ? -14.960 -8.385 43.689 1.00 76.69 254 ASN A N 1
ATOM 1892 C CA . ASN A 1 254 ? -15.242 -7.332 44.660 1.00 76.69 254 ASN A CA 1
ATOM 1893 C C . ASN A 1 254 ? -16.215 -6.345 44.017 1.00 76.69 254 ASN A C 1
ATOM 1895 O O . ASN A 1 254 ? -15.856 -5.721 43.023 1.00 76.69 254 ASN A O 1
ATOM 1899 N N . LEU A 1 255 ? -17.414 -6.239 44.579 1.00 73.62 255 LEU A N 1
ATOM 1900 C CA . LEU A 1 255 ? -18.472 -5.349 44.098 1.00 73.62 255 LEU A CA 1
ATOM 1901 C C . LEU A 1 255 ? -18.476 -3.996 44.831 1.00 73.62 255 LEU A C 1
ATOM 1903 O O . LEU A 1 255 ? -19.306 -3.147 44.541 1.00 73.62 255 LEU A O 1
ATOM 1907 N N . GLY A 1 256 ? -17.522 -3.772 45.743 1.00 71.12 256 GLY A N 1
ATOM 1908 C CA . GLY A 1 256 ? -17.488 -2.575 46.581 1.00 71.12 256 GLY A CA 1
ATOM 1909 C C . GLY A 1 256 ? -18.521 -2.627 47.707 1.00 71.12 256 GLY A C 1
ATOM 1910 O O . GLY A 1 256 ? -18.936 -3.709 48.121 1.00 71.12 256 GLY A O 1
ATOM 1911 N N . ASP A 1 257 ? -18.890 -1.449 48.208 1.00 66.38 257 ASP A N 1
ATOM 1912 C CA . ASP A 1 257 ? -19.829 -1.274 49.325 1.00 66.38 257 ASP A CA 1
ATOM 1913 C C . ASP A 1 257 ? -21.292 -1.097 48.858 1.00 66.38 257 ASP A C 1
ATOM 1915 O O . ASP A 1 257 ? -22.172 -0.858 49.683 1.00 66.38 257 ASP A O 1
ATOM 1919 N N . GLU A 1 258 ? -21.568 -1.199 47.551 1.00 58.06 258 GLU A N 1
ATOM 1920 C CA . GLU A 1 258 ? -22.907 -0.996 46.979 1.00 58.06 258 GLU A CA 1
ATOM 1921 C C . GLU A 1 258 ? -23.682 -2.316 46.805 1.00 58.06 258 GLU A C 1
ATOM 1923 O O . GLU A 1 258 ? -23.114 -3.368 46.500 1.00 58.06 258 GLU A O 1
ATOM 1928 N N . GLU A 1 259 ? -25.000 -2.263 47.035 1.00 53.91 259 GLU A N 1
ATOM 1929 C CA . GLU A 1 259 ? -25.907 -3.403 46.867 1.00 53.91 259 GLU A CA 1
ATOM 1930 C C . GLU A 1 259 ? -26.084 -3.751 45.381 1.00 53.91 259 GLU A C 1
ATOM 1932 O O . GLU A 1 259 ? -26.202 -2.874 44.526 1.00 53.91 259 GLU A O 1
ATOM 1937 N N . ILE A 1 260 ? -26.159 -5.049 45.067 1.00 58.47 260 ILE A N 1
ATOM 1938 C CA . ILE A 1 260 ? -26.618 -5.504 43.751 1.00 58.47 260 ILE A CA 1
ATOM 1939 C C . ILE A 1 260 ? -28.118 -5.204 43.672 1.00 58.47 260 ILE A C 1
ATOM 1941 O O . ILE A 1 260 ? -28.928 -5.944 44.231 1.00 58.47 260 ILE A O 1
ATOM 1945 N N . ALA A 1 261 ? -28.489 -4.122 42.995 1.00 51.34 261 ALA A N 1
ATOM 1946 C CA . ALA A 1 261 ? -29.874 -3.866 42.632 1.00 51.34 261 ALA A CA 1
ATOM 1947 C C . ALA A 1 261 ? -30.212 -4.692 41.386 1.00 51.34 261 ALA A C 1
ATOM 1949 O O . ALA A 1 261 ? -29.590 -4.540 40.337 1.00 51.34 261 ALA A O 1
ATOM 1950 N N . ILE A 1 262 ? -31.177 -5.592 41.525 1.00 55.28 262 ILE A N 1
ATOM 1951 C CA . ILE A 1 262 ? -31.721 -6.389 40.426 1.00 55.28 262 ILE A CA 1
ATOM 1952 C C . ILE A 1 262 ? -33.092 -5.797 40.151 1.00 55.28 262 ILE A C 1
ATOM 1954 O O . ILE A 1 262 ? -33.890 -5.691 41.086 1.00 55.28 262 ILE A O 1
ATOM 1958 N N . ASP A 1 263 ? -33.336 -5.350 38.918 1.00 49.22 263 ASP A N 1
ATOM 1959 C CA . ASP A 1 263 ? -34.647 -4.824 38.551 1.00 49.22 263 ASP A CA 1
ATOM 1960 C C . ASP A 1 263 ? -35.680 -5.952 38.719 1.00 49.22 263 ASP A C 1
ATOM 1962 O O . ASP A 1 263 ? -35.535 -7.011 38.103 1.00 49.22 263 ASP A O 1
ATOM 1966 N N . PRO A 1 264 ? -36.696 -5.781 39.579 1.00 48.34 264 PRO A N 1
ATOM 1967 C CA . PRO A 1 264 ? -37.669 -6.827 39.854 1.00 48.34 264 PRO A CA 1
ATOM 1968 C C . PRO A 1 264 ? -38.568 -7.187 38.663 1.00 48.34 264 PRO A C 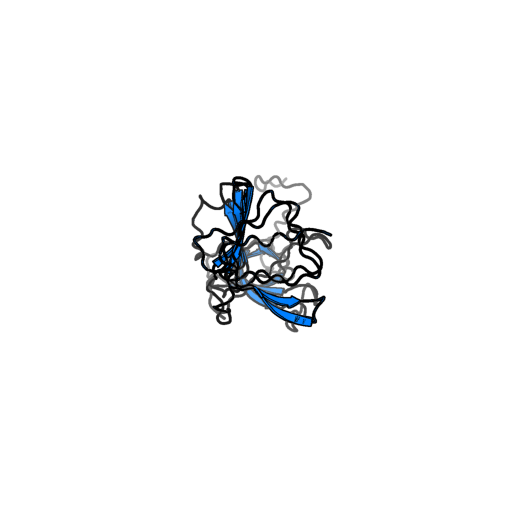1
ATOM 1970 O O . PRO A 1 264 ? -39.356 -8.126 38.778 1.00 48.34 264 PRO A O 1
ATOM 1973 N N . LEU A 1 265 ? -38.481 -6.459 37.544 1.00 52.22 265 LEU A N 1
ATOM 1974 C CA . LEU A 1 265 ? -39.188 -6.783 36.304 1.00 52.22 265 LEU A CA 1
ATOM 1975 C C . LEU A 1 265 ? -38.505 -7.880 35.468 1.00 52.22 265 LEU A C 1
ATOM 1977 O O . LEU A 1 265 ? -39.182 -8.472 34.628 1.00 52.22 265 LEU A O 1
ATOM 1981 N N . ASP A 1 266 ? -37.232 -8.198 35.730 1.00 49.22 266 ASP A N 1
ATOM 1982 C CA . ASP A 1 266 ? -36.512 -9.282 35.058 1.00 49.22 266 ASP A CA 1
ATOM 1983 C C . ASP A 1 266 ? -36.483 -10.538 35.947 1.00 49.22 266 ASP A C 1
ATOM 1985 O O . ASP A 1 266 ? -35.945 -10.568 37.055 1.00 49.22 266 ASP A O 1
ATOM 1989 N N . GLU A 1 267 ? -37.147 -11.589 35.471 1.00 45.28 267 GLU A N 1
ATOM 1990 C CA . GLU A 1 267 ? -37.473 -12.796 36.226 1.00 45.28 267 GLU A CA 1
ATOM 1991 C C . GLU A 1 267 ? -36.243 -13.521 36.819 1.00 45.28 267 GLU A C 1
ATOM 1993 O O . GLU A 1 267 ? -35.363 -13.996 36.109 1.00 45.28 267 GLU A O 1
ATOM 1998 N N . VAL A 1 268 ? -36.281 -13.709 38.145 1.00 48.72 268 VAL A N 1
ATOM 1999 C CA . VAL A 1 268 ? -35.616 -14.761 38.941 1.00 48.72 268 VAL A CA 1
ATOM 2000 C C . VAL A 1 268 ? -34.087 -14.865 38.820 1.00 48.72 268 VAL A C 1
ATOM 2002 O O . VAL A 1 268 ? -33.524 -15.469 37.907 1.00 48.72 268 VAL A O 1
ATOM 2005 N N . VAL A 1 269 ? -33.393 -14.480 39.895 1.00 46.12 269 VAL A N 1
ATOM 2006 C CA . VAL A 1 269 ? -32.005 -14.908 40.124 1.00 46.12 269 VAL A CA 1
ATOM 2007 C C . VAL A 1 269 ? -31.989 -16.398 40.444 1.00 46.12 269 VAL A C 1
ATOM 2009 O O . VAL A 1 269 ? -32.333 -16.808 41.554 1.00 46.12 269 VAL A O 1
ATOM 2012 N N . VAL A 1 270 ? -31.556 -17.222 39.491 1.00 44.91 270 VAL A N 1
ATOM 2013 C CA . VAL A 1 270 ? -31.269 -18.639 39.734 1.00 44.91 270 VAL A CA 1
ATOM 2014 C C . VAL A 1 270 ? -29.765 -18.806 39.924 1.00 44.91 270 VAL A C 1
ATOM 2016 O O . VAL A 1 270 ? -29.012 -18.971 38.970 1.00 44.91 270 VAL A O 1
ATOM 2019 N N . GLY A 1 271 ? -29.317 -18.777 41.177 1.00 47.41 271 GLY A N 1
ATOM 2020 C CA . GLY A 1 271 ? -27.955 -19.173 41.535 1.00 47.41 271 GLY A CA 1
ATOM 2021 C C . GLY A 1 271 ? -27.938 -20.620 42.017 1.00 47.41 271 GLY A C 1
ATOM 2022 O O . GLY A 1 271 ? -28.711 -20.977 42.900 1.00 47.41 271 GLY A O 1
ATOM 2023 N N . SER A 1 272 ? -27.057 -21.467 41.487 1.00 46.56 272 SER A N 1
ATOM 2024 C CA . SER A 1 272 ? -26.740 -22.761 42.107 1.00 46.56 272 SER A CA 1
ATOM 2025 C C . SER A 1 272 ? -25.297 -22.756 42.591 1.00 46.56 272 SER A C 1
ATOM 2027 O O . SER A 1 272 ? -24.403 -22.392 41.828 1.00 46.56 272 SER A O 1
ATOM 2029 N N . GLY A 1 273 ? -25.061 -23.174 43.830 1.00 54.25 273 GLY A N 1
ATOM 2030 C CA . GLY A 1 273 ? -23.724 -23.240 44.412 1.00 54.25 273 GLY A CA 1
ATOM 2031 C C . GLY A 1 273 ? -23.586 -24.398 45.389 1.00 54.25 273 GLY A C 1
ATOM 2032 O O . GLY A 1 273 ? -24.556 -25.084 45.695 1.00 54.25 273 GLY A O 1
ATOM 2033 N N . ILE A 1 274 ? -22.366 -24.620 45.868 1.00 50.31 274 ILE A N 1
ATOM 2034 C CA . ILE A 1 274 ? -22.102 -25.495 47.010 1.00 50.31 274 ILE A CA 1
ATOM 2035 C C . ILE A 1 274 ? -21.778 -24.576 48.178 1.00 50.31 274 ILE A C 1
ATOM 2037 O O . ILE A 1 274 ? -20.874 -23.746 48.082 1.00 50.31 274 ILE A O 1
ATOM 2041 N N . ASP A 1 275 ? -22.542 -24.696 49.255 1.00 51.94 275 ASP A N 1
ATOM 2042 C CA . ASP A 1 275 ? -22.257 -23.991 50.496 1.00 51.94 275 ASP A CA 1
ATOM 2043 C C . ASP A 1 275 ? -20.930 -24.524 51.052 1.00 51.94 275 ASP A C 1
ATOM 2045 O O . ASP A 1 275 ? -20.772 -25.720 51.291 1.00 51.94 275 ASP A O 1
ATOM 2049 N N . THR A 1 276 ? -19.946 -23.643 51.217 1.00 46.69 276 THR A N 1
ATOM 2050 C CA . THR A 1 276 ? -18.597 -24.012 51.659 1.00 46.69 276 THR A CA 1
ATOM 2051 C C . THR A 1 276 ? -18.535 -24.442 53.124 1.00 46.69 276 THR A C 1
ATOM 2053 O O . THR A 1 276 ? -17.560 -25.085 53.510 1.00 46.69 276 THR A O 1
ATOM 2056 N N . PHE A 1 277 ? -19.555 -24.135 53.929 1.00 45.72 277 PHE A N 1
ATOM 2057 C CA . PHE A 1 277 ? -19.673 -24.586 55.315 1.00 45.72 277 PHE A CA 1
ATOM 2058 C C . PHE A 1 277 ? -20.373 -25.939 55.433 1.00 45.72 277 PHE A C 1
ATOM 2060 O O . PHE A 1 277 ? -19.945 -26.777 56.225 1.00 45.72 277 PHE A O 1
ATOM 2067 N N . THR A 1 278 ? -21.438 -26.168 54.664 1.00 61.66 278 THR A N 1
ATOM 2068 C CA . THR A 1 278 ? -22.242 -27.400 54.781 1.00 61.66 278 THR A CA 1
ATOM 2069 C C . THR A 1 278 ? -21.909 -28.459 53.731 1.00 61.66 278 THR A C 1
ATOM 2071 O O . THR A 1 278 ? -22.272 -29.622 53.897 1.00 61.66 278 THR A O 1
ATOM 2074 N N . GLY A 1 279 ? -21.215 -28.089 52.652 1.00 56.75 279 GLY A N 1
ATOM 2075 C CA . GLY A 1 279 ? -20.923 -28.964 51.514 1.00 56.75 279 GLY A CA 1
ATOM 2076 C C . GLY A 1 279 ? -22.157 -29.337 50.687 1.00 56.75 279 GLY A C 1
ATOM 2077 O O . GLY A 1 279 ? -22.061 -30.181 49.796 1.00 56.75 279 GLY A O 1
ATOM 2078 N N . LEU A 1 280 ? -23.317 -28.740 50.974 1.00 53.31 280 LEU A N 1
ATOM 2079 C CA . LEU A 1 280 ? -24.572 -29.064 50.310 1.00 53.31 280 LEU A CA 1
ATOM 2080 C C . LEU A 1 280 ? -24.778 -28.190 49.067 1.00 53.31 280 LEU A C 1
ATOM 2082 O O . LEU A 1 280 ? -24.462 -26.995 49.088 1.00 53.31 280 LEU A O 1
ATOM 2086 N N . PRO A 1 281 ? -25.336 -28.758 47.982 1.00 49.50 281 PRO A N 1
ATOM 2087 C CA . PRO A 1 281 ? -25.798 -27.956 46.867 1.00 49.50 281 PRO A CA 1
ATOM 2088 C C . PRO A 1 281 ? -26.967 -27.087 47.339 1.00 49.50 281 PRO A C 1
ATOM 2090 O O . PRO A 1 281 ? -27.948 -27.595 47.884 1.00 49.50 281 PRO A O 1
ATOM 2093 N N . PHE A 1 282 ? -26.886 -25.783 47.103 1.00 51.44 282 PHE A N 1
ATOM 2094 C CA . PHE A 1 282 ? -28.005 -24.870 47.282 1.00 51.44 282 PHE A CA 1
ATOM 2095 C C . PHE A 1 282 ? -28.460 -24.330 45.929 1.00 51.44 282 PHE A C 1
ATOM 2097 O O . PHE A 1 282 ? -27.663 -24.100 45.017 1.00 51.44 282 PHE A O 1
ATOM 2104 N N . LYS A 1 283 ? -29.770 -24.114 45.818 1.00 47.16 283 LYS A N 1
ATOM 2105 C CA . LYS A 1 283 ? -30.393 -23.348 44.744 1.00 47.16 283 LYS A CA 1
ATOM 2106 C C . LYS A 1 283 ? -30.947 -22.083 45.388 1.00 47.16 283 LYS A C 1
ATOM 2108 O O . LYS A 1 283 ? -31.912 -22.157 46.144 1.00 47.16 283 LYS A O 1
ATOM 2113 N N . ALA A 1 284 ? -30.306 -20.948 45.143 1.00 51.44 284 ALA A N 1
ATOM 2114 C CA . ALA A 1 284 ? -30.863 -19.652 45.479 1.00 51.44 284 ALA A CA 1
ATOM 2115 C C . ALA A 1 284 ? -32.081 -19.439 44.572 1.00 51.44 284 ALA A C 1
ATOM 2117 O O . ALA A 1 284 ? -31.942 -19.251 43.366 1.00 51.44 284 ALA A O 1
ATOM 2118 N N . LEU A 1 285 ? -33.268 -19.576 45.158 1.00 41.62 285 LEU A N 1
ATOM 2119 C CA . LEU A 1 285 ? -34.537 -19.132 44.596 1.00 41.62 285 LEU A CA 1
ATOM 2120 C C . LEU A 1 285 ? -34.938 -17.910 45.415 1.00 41.62 285 LEU A C 1
ATOM 2122 O O . LEU A 1 285 ? -35.549 -18.041 46.474 1.00 41.62 285 LEU A O 1
ATOM 2126 N N . GLY A 1 286 ? -34.488 -16.739 44.976 1.00 44.69 286 GLY A N 1
ATOM 2127 C CA . GLY A 1 286 ? -34.927 -15.472 45.541 1.00 44.69 286 GLY A CA 1
ATOM 2128 C C . GLY A 1 286 ? -36.066 -14.923 44.700 1.00 44.69 286 GLY A C 1
ATOM 2129 O O . GLY A 1 286 ? -35.854 -14.585 43.539 1.00 44.69 286 GLY A O 1
ATOM 2130 N N . ASP A 1 287 ? -37.257 -14.829 45.286 1.00 40.34 287 ASP A N 1
ATOM 2131 C CA . ASP A 1 287 ? -38.185 -13.770 44.899 1.00 40.34 287 ASP A CA 1
ATOM 2132 C C . ASP A 1 287 ? -37.538 -12.431 45.301 1.00 40.34 287 ASP A C 1
ATOM 2134 O O . ASP A 1 287 ? -36.844 -12.356 46.320 1.00 40.34 287 ASP A O 1
ATOM 2138 N N . THR A 1 288 ? -37.734 -11.384 44.506 1.00 44.03 288 THR A N 1
ATOM 2139 C CA . THR A 1 288 ? -37.051 -10.075 44.609 1.00 44.03 288 THR A CA 1
ATOM 2140 C C . THR A 1 288 ? -37.275 -9.367 45.954 1.00 44.03 288 THR A C 1
ATOM 2142 O O . THR A 1 288 ? -36.573 -8.418 46.295 1.00 44.03 288 THR A O 1
ATOM 2145 N N . SER A 1 289 ? -38.201 -9.872 46.773 1.00 40.28 289 SER A N 1
ATOM 2146 C CA . SER A 1 289 ? -38.466 -9.425 48.142 1.00 40.28 289 SER A CA 1
ATOM 2147 C C . SER A 1 289 ? -37.508 -9.986 49.210 1.00 40.28 289 SER A C 1
ATOM 2149 O O . SER A 1 289 ? -37.482 -9.475 50.332 1.00 40.28 289 SER A O 1
ATOM 2151 N N . LEU A 1 290 ? -36.686 -10.992 48.893 1.00 37.94 290 LEU A N 1
ATOM 2152 C CA . LEU A 1 290 ? -35.697 -11.567 49.809 1.00 37.94 290 LEU A CA 1
ATOM 2153 C C . LEU A 1 290 ? -34.284 -11.155 49.401 1.00 37.94 290 LEU A C 1
ATOM 2155 O O . LEU A 1 290 ? -33.496 -11.938 48.875 1.00 37.94 290 LEU A O 1
ATOM 2159 N N . ILE A 1 291 ? -33.962 -9.898 49.708 1.00 38.59 291 ILE A N 1
ATOM 2160 C CA . ILE A 1 291 ? -32.589 -9.395 49.753 1.00 38.59 291 ILE A CA 1
ATOM 2161 C C . ILE A 1 291 ? -31.764 -10.375 50.594 1.00 38.59 291 ILE A C 1
ATOM 2163 O O . ILE A 1 291 ? -31.983 -10.518 51.802 1.00 38.59 291 ILE A O 1
ATOM 2167 N N . VAL A 1 292 ? -30.798 -11.040 49.958 1.00 38.91 292 VAL A N 1
ATOM 2168 C CA . VAL A 1 292 ? -29.739 -11.780 50.644 1.00 38.91 292 VAL A CA 1
ATOM 2169 C C . VAL A 1 292 ? -28.898 -10.749 51.393 1.00 38.91 292 VAL A C 1
ATOM 2171 O O . VAL A 1 292 ? -27.890 -10.250 50.899 1.00 38.91 292 VAL A O 1
ATOM 2174 N N . LYS A 1 293 ? -29.328 -10.389 52.605 1.00 30.94 293 LYS A N 1
ATOM 2175 C CA . LYS A 1 293 ? -28.490 -9.665 53.558 1.00 30.94 293 LYS A CA 1
ATOM 2176 C C . LYS A 1 293 ? -27.382 -10.614 53.989 1.00 30.94 293 LYS A C 1
ATOM 2178 O O . LYS A 1 293 ? -27.539 -11.365 54.949 1.00 30.94 293 LYS A O 1
ATOM 2183 N N . ALA A 1 294 ? -26.256 -10.573 53.286 1.00 32.03 294 ALA A N 1
ATOM 2184 C CA . ALA A 1 294 ? -25.005 -11.109 53.792 1.00 32.03 294 ALA A CA 1
ATOM 2185 C C . ALA A 1 294 ? -24.581 -10.245 54.990 1.00 32.03 294 ALA A C 1
ATOM 2187 O O . ALA A 1 294 ? -23.891 -9.236 54.855 1.00 32.03 294 ALA A O 1
ATOM 2188 N N . LYS A 1 295 ? -25.069 -10.597 56.181 1.00 26.78 295 LYS A N 1
ATOM 2189 C CA . LYS A 1 295 ? -24.619 -9.983 57.425 1.00 26.78 295 LYS A CA 1
ATOM 2190 C C . LYS A 1 295 ? -23.252 -10.580 57.751 1.00 26.78 295 LYS A C 1
ATOM 2192 O O . LYS A 1 295 ? -23.125 -11.788 57.910 1.00 26.78 295 LYS A O 1
ATOM 2197 N N . LYS A 1 296 ? -22.237 -9.725 57.802 1.00 29.06 296 LYS A N 1
ATOM 2198 C CA . LYS A 1 296 ? -20.900 -10.069 58.285 1.00 29.06 296 LYS A CA 1
ATOM 2199 C C . LYS A 1 296 ? -20.994 -10.389 59.783 1.00 29.06 296 LYS A C 1
ATOM 2201 O O . LYS A 1 296 ? -21.448 -9.527 60.537 1.00 29.06 296 LYS A O 1
ATOM 2206 N N . GLU A 1 297 ? -20.618 -11.602 60.181 1.00 37.03 297 GLU A N 1
ATOM 2207 C CA . GLU A 1 297 ? -20.220 -11.904 61.567 1.00 37.03 297 GLU A CA 1
ATOM 2208 C C . GLU A 1 297 ? -18.754 -11.513 61.786 1.00 37.03 297 GLU A C 1
ATOM 2210 O O . GLU A 1 297 ? -17.936 -11.705 60.851 1.00 37.03 297 GLU A O 1
#

Solvent-accessible surface area (backbone atoms only — not comparable to full-atom values): 18932 Å² total; per-residue (Å²): 143,79,92,71,77,101,68,93,63,65,96,86,61,80,82,77,86,72,80,59,87,87,65,96,52,64,54,70,44,67,62,79,35,51,26,31,28,58,39,72,27,50,33,86,35,92,83,36,72,60,93,51,68,59,73,47,54,39,30,35,27,43,30,54,48,71,68,78,98,54,72,79,45,75,48,79,37,53,24,38,73,61,47,85,61,74,41,96,89,45,68,53,88,82,81,79,52,44,29,93,72,87,84,68,104,59,91,70,67,22,40,36,29,33,36,37,18,64,85,7,23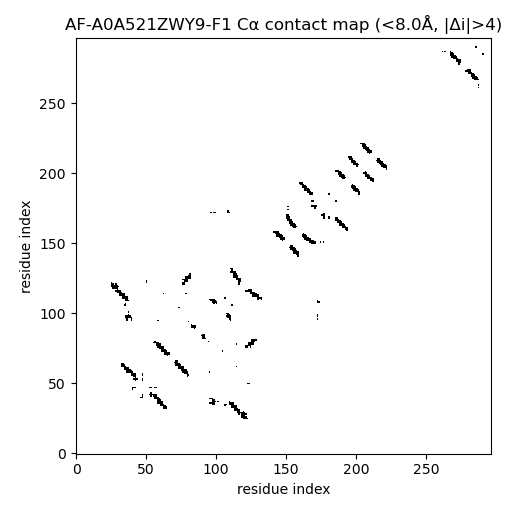,49,77,59,22,29,33,76,44,76,51,86,57,92,85,65,77,90,75,61,90,77,53,51,79,39,80,43,78,57,71,40,38,34,39,37,26,32,75,75,65,24,38,40,39,37,36,63,41,50,37,42,76,86,66,47,75,34,91,84,50,57,90,85,77,42,39,38,33,42,35,39,44,70,77,62,30,37,38,40,36,43,71,83,70,30,35,42,36,41,30,65,86,77,72,43,76,47,76,42,61,86,84,69,90,80,83,73,93,82,73,84,83,86,90,64,99,74,86,87,84,93,65,99,74,86,87,83,90,67,99,72,86,82,77,76,95,63,79,88,84,73,66,77,87,62,84,65,61,78,47,74,50,65,42,89,88,77,70,42,80,43,71,47,77,42,59,84,85,56,75,82,76,82,73,84,128

Nearest PDB structures (foldseek):
  6rbk-assembly1_C  TM=5.564E-01  e=3.170E-04  Serratia entomophila
  6j0m-assembly1_C  TM=5.855E-01  e=5.183E-04  Photorhabdus asymbiotica
  4s37-assembly3_G  TM=3.696E-01  e=1.821E-03  Pseudomonas aeruginosa
  8kea-assembly1_F  TM=2.358E-01  e=5.103E-02  unclassified Caudoviricetes

pLDDT: mean 71.97, std 17.52, range [26.78, 97.62]

Radius of gyration: 34.48 Å; Cα contacts (8 Å, |Δi|>4): 455; chains: 1; bounding box: 75×61×103 Å

Secondary structure (DSSP, 8-state):
-----S----TT--------TT---TT---S-EEEEEEEEE-TT-TT--STTTTTS-EEEEEEEE--TTSPPEEEEEEEEEPPSS--SSS-----PPPPS----SS--SSPEEEEE-GGG-GGGEEEEEE---TT-----TTTEEEEEEETTEEEEEETT--EEEEE---B-TTSSBPTT--SSS--EEEEE-TTS-EEEE-TTS-EEEEETTTTEEEEE-SS-----SS------S------S------S----TTS-----TTS--EEEEEE-TTT--EEEEEE-TT--------